Protein AF-A0A1E4DMA4-F1 (afdb_monomer)

Foldseek 3Di:
DVVVVVVCVVVVVVVVVVVVVPPPPDPDPDDDDDDDDDDDDDDDDDDDDDDDDDDDDDDDDDDDDDDDDDPDDDDDPPPPPPPPPPVVVVVLLVVLCVQQPVVNPPSLVSCVVCLVVDDPVNSVVSVVLSVVLVVLLVQLCVQCVVVCVVFVVVDDPPCSPSSLVRCVVCLVPTDPSNNVSRDPPPPSRD

Structure (mmCIF, N/CA/C/O backbone):
data_AF-A0A1E4DMA4-F1
#
_entry.id   AF-A0A1E4DMA4-F1
#
loop_
_atom_site.group_PDB
_atom_site.id
_atom_site.type_symbol
_atom_site.label_atom_id
_atom_site.label_alt_id
_atom_site.label_comp_id
_atom_site.label_asym_id
_atom_site.label_entity_id
_atom_site.label_seq_id
_atom_site.pdbx_PDB_ins_code
_atom_site.Cartn_x
_atom_site.Cartn_y
_atom_site.Cartn_z
_atom_site.occupancy
_atom_site.B_iso_or_equiv
_atom_site.auth_seq_id
_atom_site.auth_comp_id
_atom_site.auth_asym_id
_atom_site.auth_atom_id
_atom_site.pdbx_PDB_model_num
ATOM 1 N N . MET A 1 1 ? -3.097 44.368 -9.752 1.00 70.94 1 MET A N 1
ATOM 2 C CA . MET A 1 1 ? -4.121 44.456 -10.816 1.00 70.94 1 MET A CA 1
ATOM 3 C C . MET A 1 1 ? -4.032 43.276 -11.778 1.00 70.94 1 MET A C 1
ATOM 5 O O . MET A 1 1 ? -4.990 42.528 -11.855 1.00 70.94 1 MET A O 1
ATOM 9 N N . LEU A 1 2 ? -2.896 43.031 -12.446 1.00 76.88 2 LEU A N 1
ATOM 10 C CA . LEU A 1 2 ? -2.781 41.909 -13.396 1.00 76.88 2 LEU A CA 1
ATOM 11 C C . LEU A 1 2 ? -2.930 40.521 -12.737 1.00 76.88 2 LEU A C 1
ATOM 13 O O . LEU A 1 2 ? -3.650 39.671 -13.243 1.00 76.88 2 LEU A O 1
ATOM 17 N N . VAL A 1 3 ? -2.315 40.321 -11.567 1.00 76.56 3 VAL A N 1
ATOM 18 C CA . VAL A 1 3 ? -2.370 39.045 -10.824 1.00 76.56 3 VAL A CA 1
ATOM 19 C C . VAL A 1 3 ? -3.791 38.721 -10.349 1.00 76.56 3 VAL A C 1
ATOM 21 O O . VAL A 1 3 ? -4.238 37.588 -10.471 1.00 76.56 3 VAL A O 1
ATOM 24 N N . THR A 1 4 ? -4.537 39.722 -9.878 1.00 78.62 4 THR A N 1
ATOM 25 C CA . THR A 1 4 ? -5.936 39.553 -9.462 1.00 78.62 4 THR A CA 1
ATOM 26 C C . THR A 1 4 ? -6.858 39.238 -10.639 1.00 78.62 4 THR A C 1
ATOM 28 O O . THR A 1 4 ? -7.736 38.393 -10.505 1.00 78.62 4 THR A O 1
ATOM 31 N N . LEU A 1 5 ? -6.634 39.851 -11.806 1.00 81.31 5 LEU A N 1
ATOM 32 C CA . LEU A 1 5 ? -7.400 39.550 -13.021 1.00 81.31 5 LEU A CA 1
ATOM 33 C C . LEU A 1 5 ? -7.142 38.124 -13.526 1.00 81.31 5 LEU A C 1
ATOM 35 O O . LEU A 1 5 ? -8.089 37.423 -13.876 1.00 81.31 5 LEU A O 1
ATOM 39 N N . LEU A 1 6 ? -5.884 37.674 -13.506 1.00 83.12 6 LEU A N 1
ATOM 40 C CA . LEU A 1 6 ? -5.519 36.304 -13.875 1.00 83.12 6 LEU A CA 1
ATOM 41 C C . LEU A 1 6 ? -6.155 35.281 -12.926 1.00 83.12 6 LEU A C 1
ATOM 43 O O . LEU A 1 6 ? -6.745 34.311 -13.392 1.00 83.12 6 LEU A O 1
ATOM 47 N N . SER A 1 7 ? -6.126 35.531 -11.614 1.00 83.69 7 SER A N 1
ATOM 48 C CA . SER A 1 7 ? -6.787 34.658 -10.638 1.00 83.69 7 SER A CA 1
ATOM 49 C C . SER A 1 7 ? -8.299 34.572 -10.859 1.00 83.69 7 SER A C 1
AT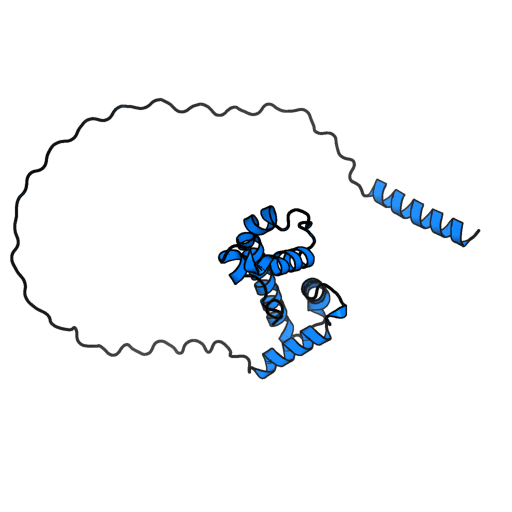OM 51 O O . SER A 1 7 ? -8.850 33.475 -10.823 1.00 83.69 7 SER A O 1
ATOM 53 N N . CYS A 1 8 ? -8.976 35.689 -11.145 1.00 84.44 8 CYS A N 1
ATOM 54 C CA . CYS A 1 8 ? -10.415 35.681 -11.423 1.00 84.44 8 CYS A CA 1
ATOM 55 C C . CYS A 1 8 ? -10.768 34.927 -12.713 1.00 84.44 8 CYS A C 1
ATOM 57 O O . CYS A 1 8 ? -11.762 34.206 -12.738 1.00 84.44 8 CYS A O 1
ATOM 59 N N . LEU A 1 9 ? -9.957 35.056 -13.768 1.00 88.12 9 LEU A N 1
ATOM 60 C CA . LEU A 1 9 ? -10.166 34.342 -15.033 1.00 88.12 9 LEU A CA 1
ATOM 61 C C . LEU A 1 9 ? -9.980 32.831 -14.872 1.00 88.12 9 LEU A C 1
ATOM 63 O O . LEU A 1 9 ? -10.778 32.055 -15.393 1.00 88.12 9 LEU A O 1
ATOM 67 N N . VAL A 1 10 ? -8.963 32.412 -14.116 1.00 89.31 10 VAL A N 1
ATOM 68 C CA . VAL A 1 10 ? -8.705 30.991 -13.852 1.00 89.31 10 VAL A CA 1
ATOM 69 C C . VAL A 1 10 ? -9.797 30.405 -12.959 1.00 89.31 10 VAL A C 1
ATOM 71 O O . VAL A 1 10 ? -10.347 29.357 -13.284 1.00 89.31 10 VAL A O 1
ATOM 74 N N . LEU A 1 11 ? -10.178 31.094 -11.878 1.00 83.75 11 LEU A N 1
ATOM 75 C CA . LEU A 1 11 ? -11.247 30.635 -10.986 1.00 83.75 11 LEU A CA 1
ATOM 76 C C . LEU A 1 11 ? -12.601 30.589 -11.706 1.00 83.75 11 LEU A C 1
ATOM 78 O O . LEU A 1 11 ? -13.297 29.583 -11.620 1.00 83.75 11 LEU A O 1
ATOM 82 N N . GLY A 1 12 ? -12.951 31.627 -12.468 1.00 86.56 12 GLY A N 1
ATOM 83 C CA . GLY A 1 12 ? -14.188 31.664 -13.249 1.00 86.56 12 GLY A CA 1
ATOM 84 C C . GLY A 1 12 ? -14.230 30.602 -14.350 1.00 86.56 12 GLY A C 1
ATOM 85 O O . GLY A 1 12 ? -15.259 29.959 -14.536 1.00 86.56 12 GLY A O 1
ATOM 86 N N . GLY A 1 13 ? -13.108 30.363 -15.034 1.00 88.44 13 GLY A N 1
ATOM 87 C CA . GLY A 1 13 ? -12.995 29.320 -16.054 1.00 88.44 13 GLY A CA 1
ATOM 88 C C . GLY A 1 13 ? -13.134 27.913 -15.476 1.00 88.44 13 GLY A C 1
ATOM 89 O O . GLY A 1 13 ? -13.874 27.099 -16.022 1.00 88.44 13 GLY A O 1
ATOM 90 N N . VAL A 1 14 ? -12.487 27.639 -14.339 1.00 90.31 14 VAL A N 1
ATOM 91 C CA . VAL A 1 14 ? -12.586 26.343 -13.650 1.00 90.31 14 VAL A CA 1
ATOM 92 C C . VAL A 1 14 ? -14.006 26.107 -13.135 1.00 90.31 14 VAL A C 1
ATOM 94 O O . VAL A 1 14 ? -14.561 25.040 -13.375 1.00 90.31 14 VAL A O 1
ATOM 97 N N . TRP A 1 15 ? -14.633 27.096 -12.492 1.00 79.38 15 TRP A N 1
ATOM 98 C CA . TRP A 1 15 ? -16.015 26.974 -12.010 1.00 79.38 15 TRP A CA 1
ATOM 99 C C . TRP A 1 15 ? -17.029 26.855 -13.152 1.00 79.38 15 TRP A C 1
ATOM 101 O O . TRP A 1 15 ? -17.944 26.040 -13.070 1.00 79.38 15 TRP A O 1
ATOM 111 N N . GLY A 1 16 ? -16.844 27.605 -14.240 1.00 84.88 16 GLY A N 1
ATOM 112 C CA . GLY A 1 16 ? -17.667 27.485 -15.442 1.00 84.88 16 GLY A CA 1
ATOM 113 C C . GLY A 1 16 ? -17.555 26.103 -16.083 1.00 84.88 16 GLY A C 1
ATOM 114 O O . GLY A 1 16 ? -18.570 25.513 -16.437 1.00 84.88 16 GLY A O 1
ATOM 115 N N . LEU A 1 17 ? -16.343 25.544 -16.163 1.00 79.88 17 LEU A N 1
ATOM 116 C CA . LEU A 1 17 ? -16.121 24.195 -16.680 1.00 79.88 17 LEU A CA 1
ATOM 117 C C . LEU A 1 17 ? -16.724 23.128 -15.757 1.00 79.88 17 LEU A C 1
ATOM 119 O O . LEU A 1 17 ? -17.324 22.181 -16.246 1.00 79.88 17 LEU A O 1
ATOM 123 N N . VAL A 1 18 ? -16.624 23.291 -14.435 1.00 81.06 18 VAL A N 1
ATOM 124 C CA . VAL A 1 18 ? -17.257 22.387 -13.460 1.00 81.06 18 VAL A CA 1
ATOM 125 C C . VAL A 1 18 ? -18.779 22.402 -13.607 1.00 81.06 18 VAL A C 1
ATOM 127 O O . VAL A 1 18 ? -19.381 21.337 -13.640 1.00 81.06 18 VAL A O 1
ATOM 130 N N . LEU A 1 19 ? -19.403 23.572 -13.770 1.00 76.56 19 LEU A N 1
ATOM 131 C CA . LEU A 1 19 ? -20.848 23.674 -14.007 1.00 76.56 19 LEU A CA 1
ATOM 132 C C . LEU A 1 19 ? -21.273 23.125 -15.378 1.00 76.56 19 LEU A C 1
ATOM 134 O O . LEU A 1 19 ? -22.377 22.608 -15.500 1.00 76.56 19 LEU A O 1
ATOM 138 N N . LEU A 1 20 ? -20.411 23.222 -16.395 1.00 74.75 20 LEU A N 1
ATOM 139 C CA . LEU A 1 20 ? -20.678 22.708 -17.743 1.00 74.75 20 LEU A CA 1
ATOM 140 C C . LEU A 1 20 ? -20.474 21.185 -17.852 1.00 74.75 20 LEU A C 1
ATOM 142 O O . LEU A 1 20 ? -21.140 20.528 -18.646 1.00 74.75 20 LEU A O 1
ATOM 146 N N . VAL A 1 21 ? -19.526 20.635 -17.086 1.00 71.81 21 VAL A N 1
ATOM 147 C CA . VAL A 1 21 ? -19.157 19.207 -17.086 1.00 71.81 21 VAL A CA 1
ATOM 148 C C . VAL A 1 21 ? -19.944 18.417 -16.039 1.00 71.81 21 VAL A C 1
ATOM 150 O O . VAL A 1 21 ? -20.040 17.196 -16.150 1.00 71.81 21 VAL A O 1
ATOM 153 N N . LEU A 1 22 ? -20.544 19.082 -15.045 1.00 61.84 22 LEU A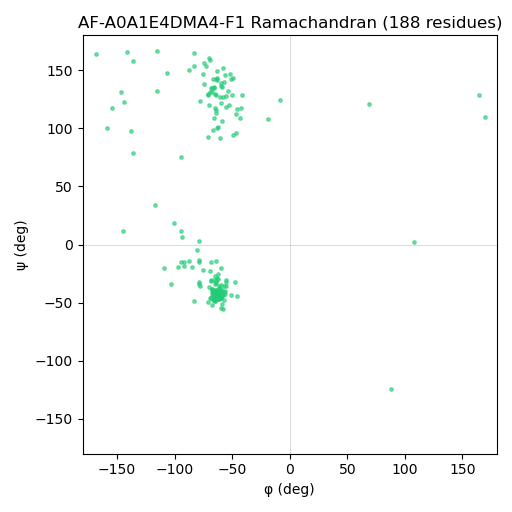 N 1
ATOM 154 C CA . LEU A 1 22 ? -21.538 18.450 -14.188 1.00 61.84 22 LEU A CA 1
ATOM 155 C C . LEU A 1 22 ? -22.755 18.079 -15.049 1.00 61.84 22 LEU A C 1
ATOM 157 O O . LEU A 1 22 ? -23.405 18.970 -15.600 1.00 61.84 22 LEU A O 1
ATOM 161 N N . PRO A 1 23 ? -23.074 16.781 -15.191 1.00 58.75 23 PRO A N 1
ATOM 162 C CA . PRO A 1 23 ? -24.278 16.368 -15.886 1.00 58.75 23 PRO A CA 1
ATOM 163 C C . PRO A 1 23 ? -25.467 16.977 -15.146 1.00 58.75 23 PRO A C 1
ATOM 165 O O . PRO A 1 23 ? -25.627 16.750 -13.945 1.00 58.75 23 PRO A O 1
ATOM 168 N N . GLN A 1 24 ? -26.262 17.780 -15.860 1.00 52.47 24 GLN A N 1
ATOM 169 C CA . GLN A 1 24 ? -27.572 18.229 -15.400 1.00 52.47 24 GLN A CA 1
ATOM 170 C C . GLN A 1 24 ? -28.289 16.998 -14.864 1.00 52.47 24 GLN A C 1
ATOM 172 O O . GLN A 1 24 ? -28.554 16.064 -15.619 1.00 52.47 24 GLN A O 1
ATOM 177 N N . SER A 1 25 ? -28.512 16.964 -13.553 1.00 52.75 25 SER A N 1
ATOM 178 C CA . SER A 1 25 ? -29.283 15.923 -12.897 1.00 52.75 25 SER A CA 1
ATOM 179 C C . SER A 1 25 ? -30.686 15.974 -13.484 1.00 52.75 25 SER A C 1
ATOM 181 O O . SER A 1 25 ? -31.523 16.767 -13.053 1.00 52.75 25 SER A O 1
ATOM 183 N N . GLU A 1 26 ? -30.889 15.186 -14.534 1.00 46.16 26 GLU A N 1
ATOM 184 C CA . GLU A 1 26 ? -32.174 14.936 -15.153 1.00 46.16 26 GLU A CA 1
ATOM 185 C C . GLU A 1 26 ? -33.083 14.433 -14.034 1.00 46.16 26 GLU A C 1
ATOM 187 O O . GLU A 1 26 ? -32.768 13.471 -13.327 1.00 46.16 26 GLU A O 1
ATOM 192 N N . ALA A 1 27 ? -34.143 15.197 -13.781 1.00 52.34 27 ALA A N 1
ATOM 193 C CA . ALA A 1 27 ? -35.135 14.879 -12.775 1.00 52.34 27 ALA A CA 1
ATOM 194 C C . ALA A 1 27 ? -35.628 13.433 -12.976 1.00 52.34 27 ALA A C 1
ATOM 196 O O . ALA A 1 27 ? -35.781 12.999 -14.121 1.00 52.34 27 ALA A O 1
ATOM 197 N N . PRO A 1 28 ? -35.885 12.678 -11.896 1.00 48.72 28 PRO A N 1
ATOM 198 C CA . PRO A 1 28 ? -36.383 11.317 -12.019 1.00 48.72 28 PRO A CA 1
ATOM 199 C C . PRO A 1 28 ? -37.733 11.329 -12.756 1.00 48.72 28 PRO A C 1
ATOM 201 O O . PRO A 1 28 ? -38.635 12.060 -12.336 1.00 48.72 28 PRO A O 1
ATOM 204 N N . PRO A 1 29 ? -37.904 10.548 -13.838 1.00 47.78 29 PRO A N 1
ATOM 205 C CA . PRO A 1 29 ? -39.217 10.355 -14.418 1.00 47.78 29 PRO A CA 1
ATOM 206 C C . PRO A 1 29 ? -40.093 9.563 -13.443 1.00 47.78 29 PRO A C 1
ATOM 208 O O . PRO A 1 29 ? -39.664 8.582 -12.835 1.00 47.78 29 PRO A O 1
ATOM 211 N N . ASP A 1 30 ? -41.310 10.077 -13.309 1.00 51.25 30 ASP A N 1
ATOM 212 C CA . ASP A 1 30 ? -42.542 9.497 -12.785 1.00 51.25 30 ASP A CA 1
ATOM 213 C C . ASP A 1 30 ? -42.497 7.984 -12.494 1.00 51.25 30 ASP A C 1
ATOM 215 O O . ASP A 1 30 ? -42.187 7.150 -13.350 1.00 51.25 30 ASP A O 1
ATOM 219 N N . ALA A 1 31 ? -42.823 7.639 -11.249 1.00 46.97 31 ALA A N 1
ATOM 220 C CA . ALA A 1 31 ? -42.884 6.279 -10.747 1.00 46.97 31 ALA A CA 1
ATOM 221 C C . ALA A 1 31 ? -43.884 5.430 -11.551 1.00 46.97 31 ALA A C 1
ATOM 223 O O . ALA A 1 31 ? -45.096 5.523 -11.365 1.00 46.97 31 ALA A O 1
ATOM 224 N N . LEU A 1 32 ? -43.371 4.534 -12.394 1.00 55.09 32 LEU A N 1
ATOM 225 C CA . LEU A 1 32 ? -44.169 3.436 -12.929 1.00 55.09 32 LEU A CA 1
ATOM 226 C C . LEU A 1 32 ? -44.383 2.368 -11.837 1.00 55.09 32 LEU A C 1
ATOM 228 O O . LEU A 1 32 ? -43.447 2.044 -11.099 1.00 55.09 32 LEU A O 1
ATOM 232 N N . PRO A 1 33 ? -45.599 1.807 -11.707 1.00 50.84 33 PRO A N 1
ATOM 233 C CA . PRO A 1 33 ? -45.937 0.881 -10.635 1.00 50.84 33 PRO A CA 1
ATOM 234 C C . PRO A 1 33 ? -45.210 -0.463 -10.778 1.00 50.84 33 PRO A C 1
ATOM 236 O O . PRO A 1 33 ? -45.220 -1.109 -11.825 1.00 50.84 33 PRO A O 1
ATOM 239 N N . VAL A 1 34 ? -44.606 -0.890 -9.670 1.00 49.47 34 VAL A N 1
ATOM 240 C CA . VAL A 1 34 ? -43.982 -2.202 -9.462 1.00 49.47 34 VAL A CA 1
ATOM 241 C C . VAL A 1 34 ? -45.055 -3.304 -9.524 1.00 49.47 34 VAL A C 1
ATOM 243 O O . VAL A 1 34 ? -46.044 -3.207 -8.792 1.00 49.47 34 VAL A O 1
ATOM 246 N N . PRO A 1 35 ? -44.889 -4.383 -10.316 1.00 52.75 35 PRO A N 1
ATOM 247 C CA . PRO A 1 35 ? -45.738 -5.562 -10.200 1.00 52.75 35 PRO A CA 1
ATOM 248 C C . PRO A 1 35 ? -45.417 -6.297 -8.893 1.00 52.75 35 PRO A C 1
ATOM 250 O O . PRO A 1 35 ? -44.286 -6.722 -8.655 1.00 52.75 35 PRO A O 1
ATOM 253 N N . VAL A 1 36 ? -46.426 -6.424 -8.036 1.00 55.22 36 VAL A N 1
ATOM 254 C CA . VAL A 1 36 ? -46.376 -7.133 -6.752 1.00 55.22 36 VAL A CA 1
ATOM 255 C C . VAL A 1 36 ? -46.154 -8.641 -6.980 1.00 55.22 36 VAL A C 1
ATOM 257 O O . VAL A 1 36 ? -46.831 -9.220 -7.832 1.00 55.22 36 VAL A O 1
ATOM 260 N N . PRO A 1 37 ? -45.264 -9.315 -6.225 1.00 52.69 37 PRO A N 1
ATOM 261 C CA . PRO A 1 37 ? -45.141 -10.770 -6.265 1.00 52.69 37 PRO A CA 1
ATOM 262 C C . PRO A 1 37 ? -46.348 -11.452 -5.600 1.00 52.69 37 PRO A C 1
ATOM 264 O O . PRO A 1 37 ? -46.719 -11.146 -4.467 1.00 52.69 37 PRO A O 1
ATOM 267 N N . THR A 1 38 ? -46.955 -12.400 -6.312 1.00 52.41 38 THR A N 1
ATOM 268 C CA . THR A 1 38 ? -48.037 -13.275 -5.830 1.00 52.41 38 THR A CA 1
ATOM 269 C C . THR A 1 38 ? -47.580 -14.187 -4.675 1.00 52.41 38 THR A C 1
ATOM 271 O O . THR A 1 38 ? -46.460 -14.701 -4.721 1.00 52.41 38 THR A O 1
ATOM 274 N N . PRO A 1 39 ? -48.431 -14.435 -3.659 1.00 61.16 39 PRO A N 1
ATOM 275 C CA . PRO A 1 39 ? -48.103 -15.260 -2.493 1.00 61.16 39 PRO A CA 1
ATOM 276 C C . PRO A 1 39 ? -48.080 -16.776 -2.795 1.00 61.16 39 PRO A C 1
ATOM 278 O O . PRO A 1 39 ? -48.747 -17.227 -3.729 1.00 61.16 39 PRO A O 1
ATOM 281 N N . PRO A 1 40 ? -47.353 -17.581 -1.992 1.00 52.41 40 PRO A N 1
ATOM 282 C CA . PRO A 1 40 ? -47.308 -19.035 -2.131 1.00 52.41 40 PRO A CA 1
ATOM 283 C C . PRO A 1 40 ? -48.588 -19.718 -1.615 1.00 52.41 40 PRO A C 1
ATOM 285 O O . PRO A 1 40 ? -49.209 -19.275 -0.649 1.00 52.41 40 PRO A O 1
ATOM 288 N N . ALA A 1 41 ? -48.960 -20.824 -2.265 1.00 49.97 41 ALA A N 1
ATOM 289 C CA . ALA A 1 41 ? -50.092 -21.678 -1.900 1.00 49.97 41 ALA A CA 1
ATOM 290 C C . ALA A 1 41 ? -49.818 -22.517 -0.625 1.00 49.97 41 ALA A C 1
ATOM 292 O O . ALA A 1 41 ? -48.656 -22.809 -0.330 1.00 49.97 41 ALA A O 1
ATOM 293 N N . PRO A 1 42 ? -50.863 -22.919 0.131 1.00 48.22 42 PRO A N 1
ATOM 294 C CA . PRO A 1 42 ? -50.718 -23.540 1.444 1.00 48.22 42 PRO A CA 1
ATOM 295 C C . PRO A 1 42 ? -50.430 -25.052 1.422 1.00 48.22 42 PRO A C 1
ATOM 297 O O . PRO A 1 42 ? -50.804 -25.795 0.518 1.00 48.22 42 PRO A O 1
ATOM 300 N N . THR A 1 43 ? -49.771 -25.451 2.506 1.00 45.09 43 THR A N 1
ATOM 301 C CA . THR A 1 43 ? -49.238 -26.746 2.947 1.00 45.09 43 THR A CA 1
ATOM 302 C C . THR A 1 43 ? -50.257 -27.896 3.027 1.00 45.09 43 THR A C 1
ATOM 304 O O . THR A 1 43 ? -51.386 -27.699 3.471 1.00 45.09 43 THR A O 1
ATOM 307 N N . ALA A 1 44 ? -49.812 -29.123 2.721 1.00 46.41 44 ALA A N 1
ATOM 308 C CA . ALA A 1 44 ? -50.483 -30.383 3.075 1.00 46.41 44 ALA A CA 1
ATOM 309 C C . ALA A 1 44 ? -49.724 -31.118 4.219 1.00 46.41 44 ALA A C 1
ATOM 311 O O . ALA A 1 44 ? -48.503 -30.979 4.308 1.00 46.41 44 ALA A O 1
ATOM 312 N N . PRO A 1 45 ? -50.421 -31.857 5.110 1.00 58.22 45 PRO A N 1
ATOM 313 C CA . PRO A 1 45 ? -49.915 -32.317 6.417 1.00 58.22 45 PRO A CA 1
ATOM 314 C C . PRO A 1 45 ? -49.069 -33.614 6.386 1.00 58.22 45 PRO A C 1
ATOM 316 O O . PRO A 1 45 ? -49.129 -34.358 5.406 1.00 58.22 45 PRO A O 1
ATOM 319 N N . PRO A 1 46 ? -48.320 -33.927 7.470 1.00 52.12 46 PRO A N 1
ATOM 320 C CA . PRO A 1 46 ? -47.513 -35.142 7.592 1.00 52.12 46 PRO A CA 1
ATOM 321 C C . PRO A 1 46 ? -48.321 -36.332 8.147 1.00 52.12 46 PRO A C 1
ATOM 323 O O . PRO A 1 46 ? -49.234 -36.160 8.953 1.00 52.12 46 PRO A O 1
ATOM 326 N N . LEU A 1 47 ? -47.949 -37.551 7.751 1.00 46.09 47 LEU A N 1
ATOM 327 C CA . LEU A 1 47 ? -48.468 -38.838 8.252 1.00 46.09 47 LEU A CA 1
ATOM 328 C C . LEU A 1 47 ? -47.280 -39.805 8.479 1.00 46.09 47 LEU A C 1
ATOM 330 O O . LEU A 1 47 ? -46.199 -39.555 7.947 1.00 46.09 47 LEU A O 1
ATOM 334 N N . PRO A 1 48 ? -47.414 -40.842 9.328 1.00 52.09 48 PRO A N 1
ATOM 335 C CA . PRO A 1 48 ? -46.636 -40.942 10.552 1.00 52.09 48 PRO A CA 1
ATOM 336 C C . PRO A 1 48 ? -45.668 -42.130 10.591 1.00 52.09 48 PRO A C 1
ATOM 338 O O . PRO A 1 48 ? -45.748 -43.085 9.820 1.00 52.09 48 PRO A O 1
ATOM 341 N N . ASP A 1 49 ? -44.792 -42.027 11.583 1.00 46.78 49 ASP A N 1
ATOM 342 C CA . ASP A 1 49 ? -43.856 -43.008 12.117 1.00 46.78 49 ASP A CA 1
ATOM 343 C C . ASP A 1 49 ? -44.441 -44.430 12.239 1.00 46.78 49 ASP A C 1
ATOM 345 O O . ASP A 1 49 ? -45.498 -44.632 12.848 1.00 46.78 49 ASP A O 1
ATOM 349 N N . ARG A 1 50 ? -43.726 -45.427 11.701 1.00 47.81 50 ARG A N 1
ATOM 350 C CA . ARG A 1 50 ? -43.842 -46.823 12.140 1.00 47.81 50 ARG A CA 1
ATOM 351 C C . ARG A 1 50 ? -42.471 -47.492 12.239 1.00 47.81 50 ARG A C 1
ATOM 353 O O . ARG A 1 50 ? -41.946 -48.008 11.262 1.00 47.81 50 ARG A O 1
ATOM 360 N N . THR A 1 51 ? -41.981 -47.496 13.476 1.00 38.03 51 THR A N 1
ATOM 361 C CA . THR A 1 51 ? -41.606 -48.685 14.269 1.00 38.03 51 THR A CA 1
ATOM 362 C C . THR A 1 51 ? -40.387 -49.508 13.831 1.00 38.03 51 THR A C 1
ATOM 364 O O . THR A 1 51 ? -40.342 -50.126 12.774 1.00 38.03 51 THR A O 1
ATOM 367 N N . MET A 1 52 ? -39.442 -49.581 14.769 1.00 50.00 52 MET A N 1
ATOM 368 C CA . MET A 1 52 ? -38.271 -50.453 14.802 1.00 50.00 52 MET A CA 1
ATOM 369 C C . MET A 1 52 ? -38.631 -51.940 14.892 1.00 50.00 52 MET A C 1
ATOM 371 O O . MET A 1 52 ? -39.487 -52.293 15.700 1.00 50.00 52 MET A O 1
ATOM 375 N N . MET A 1 53 ? -37.873 -52.795 14.196 1.00 41.88 53 MET A N 1
ATOM 376 C CA . MET A 1 53 ? -37.536 -54.149 14.649 1.00 41.88 53 MET A CA 1
ATOM 377 C C . MET A 1 53 ? -36.130 -54.546 14.166 1.00 41.88 53 MET A C 1
ATOM 379 O O . MET A 1 53 ? -35.766 -54.350 13.009 1.00 41.88 53 MET A O 1
ATOM 383 N N . ASP A 1 54 ? -35.378 -55.055 15.134 1.00 43.44 54 ASP A N 1
ATOM 384 C CA . ASP A 1 54 ? -34.042 -55.647 15.136 1.00 43.44 54 ASP A CA 1
ATOM 385 C C . ASP A 1 54 ? -33.966 -56.933 14.291 1.00 43.44 54 ASP A C 1
ATOM 387 O O . ASP A 1 54 ? -34.910 -57.720 14.327 1.00 43.44 54 ASP A O 1
ATOM 391 N N . ASP A 1 55 ? -32.849 -57.176 13.596 1.00 35.62 55 ASP A N 1
ATOM 392 C CA . ASP A 1 55 ? -32.285 -58.532 13.552 1.00 35.62 55 ASP A CA 1
ATOM 393 C C . ASP A 1 55 ? -30.775 -58.504 13.278 1.00 35.62 55 ASP A C 1
ATOM 395 O O . ASP A 1 55 ? -30.269 -58.033 12.254 1.00 35.62 55 ASP A O 1
ATOM 399 N N . SER A 1 56 ? -30.063 -59.007 14.275 1.00 46.50 56 SER A N 1
ATOM 400 C CA . SER A 1 56 ? -28.637 -59.277 14.300 1.00 46.50 56 SER A CA 1
ATOM 401 C C . SER A 1 56 ? -28.204 -60.274 13.226 1.00 46.50 56 SER A C 1
ATOM 403 O O . SER A 1 56 ? -28.740 -61.371 13.143 1.00 46.50 56 SER A O 1
ATOM 405 N N . SER A 1 57 ? -27.095 -59.991 12.536 1.00 40.50 57 SER A N 1
ATOM 406 C CA . SER A 1 57 ? -26.166 -61.041 12.091 1.00 40.50 57 SER A CA 1
ATOM 407 C C . SER A 1 57 ? -24.775 -60.475 11.798 1.00 40.50 57 SER A C 1
ATOM 409 O O . SER A 1 57 ? -24.499 -59.921 10.738 1.00 40.50 57 SER A O 1
ATOM 411 N N . ARG A 1 58 ? -23.867 -60.659 12.762 1.00 49.38 58 ARG A N 1
ATOM 412 C CA . ARG A 1 58 ? -22.414 -60.729 12.545 1.00 49.38 58 ARG A CA 1
ATOM 413 C C . ARG A 1 58 ? -21.996 -62.148 12.931 1.00 49.38 58 ARG A C 1
ATOM 415 O O . ARG A 1 58 ? -22.432 -62.625 13.977 1.00 49.38 58 ARG A O 1
ATOM 422 N N . PRO A 1 59 ? -21.203 -62.839 12.106 1.00 44.91 59 PRO A N 1
ATOM 423 C CA . PRO A 1 59 ? -19.758 -62.936 12.355 1.00 44.91 59 PRO A CA 1
ATOM 424 C C . PRO A 1 59 ? -18.978 -62.864 11.020 1.00 44.91 59 PRO A C 1
ATOM 426 O O . PRO A 1 59 ? -19.558 -62.971 9.954 1.00 44.91 59 PRO A O 1
ATOM 429 N N . GLY A 1 60 ? -17.672 -62.654 10.924 1.00 36.25 60 GLY A N 1
ATOM 430 C CA . GLY A 1 60 ? -16.589 -62.636 11.885 1.00 36.25 60 GLY A CA 1
ATOM 431 C C . GLY A 1 60 ? -15.339 -62.052 11.208 1.00 36.25 60 GLY A C 1
ATOM 432 O O . GLY A 1 60 ? -15.262 -61.896 9.992 1.00 36.25 60 GLY A O 1
ATOM 433 N N . ILE A 1 61 ? -14.388 -61.671 12.048 1.00 46.25 61 ILE A N 1
ATOM 434 C CA . ILE A 1 61 ? -13.058 -61.152 11.726 1.00 46.25 61 ILE A CA 1
ATOM 435 C C . ILE A 1 61 ? -12.226 -62.255 11.051 1.00 46.25 61 ILE A C 1
ATOM 437 O O . ILE A 1 61 ? -12.180 -63.352 11.597 1.00 46.25 61 ILE A O 1
ATOM 441 N N . ALA A 1 62 ? -11.524 -61.948 9.953 1.00 38.81 62 ALA A N 1
ATOM 442 C CA . ALA A 1 62 ? -10.129 -62.352 9.689 1.00 38.81 62 ALA A CA 1
ATOM 443 C C . ALA A 1 62 ? -9.748 -62.040 8.230 1.00 38.81 62 ALA A C 1
ATOM 445 O O . ALA A 1 62 ? -10.191 -62.710 7.307 1.00 38.81 62 ALA A O 1
ATOM 446 N N . ASN A 1 63 ? -8.880 -61.061 7.991 1.00 42.31 63 ASN A N 1
ATOM 447 C CA . ASN A 1 63 ? -7.434 -61.293 7.957 1.00 42.31 63 ASN A CA 1
ATOM 448 C C . ASN A 1 63 ? -6.750 -60.090 7.288 1.00 42.31 63 ASN A C 1
ATOM 450 O O . ASN A 1 63 ? -7.135 -59.660 6.202 1.00 42.31 63 ASN A O 1
ATOM 454 N N . LEU A 1 64 ? -5.738 -59.543 7.956 1.00 50.47 64 LEU A N 1
ATOM 455 C CA . LEU A 1 64 ? -4.846 -58.552 7.376 1.00 50.47 64 LEU A CA 1
ATOM 456 C C . LEU A 1 64 ? -3.993 -59.226 6.300 1.00 50.47 64 LEU A C 1
ATOM 458 O O . LEU A 1 64 ? -3.364 -60.245 6.571 1.00 50.47 64 LEU A O 1
ATOM 462 N N . GLN A 1 65 ? -3.860 -58.589 5.138 1.00 44.28 65 GLN A N 1
ATOM 463 C CA . GLN A 1 65 ? -2.630 -58.696 4.362 1.00 44.28 65 GLN A CA 1
ATOM 464 C C . GLN A 1 65 ? -2.333 -57.350 3.681 1.00 44.28 65 GLN A C 1
ATOM 466 O O . GLN A 1 65 ? -3.189 -56.841 2.954 1.00 44.28 65 GLN A O 1
ATOM 471 N N . PRO A 1 66 ? -1.160 -56.737 3.923 1.00 45.38 66 PRO A N 1
ATOM 472 C CA . PRO A 1 66 ? -0.751 -55.516 3.240 1.00 45.38 66 PRO A CA 1
ATOM 473 C C . PRO A 1 66 ? -0.585 -55.777 1.742 1.00 45.38 66 PRO A C 1
ATOM 475 O O . PRO A 1 66 ? 0.110 -56.712 1.340 1.00 45.38 66 PRO A O 1
ATOM 478 N N . ALA A 1 67 ? -1.218 -54.945 0.918 1.00 42.94 67 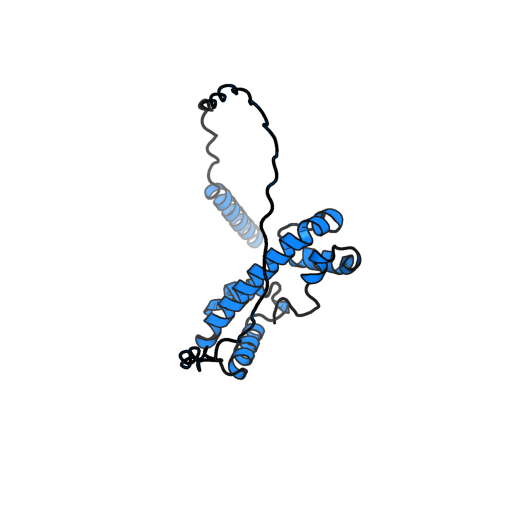ALA A N 1
ATOM 479 C CA . ALA A 1 67 ? -1.005 -54.953 -0.521 1.00 42.94 67 ALA A CA 1
ATOM 480 C C . ALA A 1 67 ? 0.481 -54.670 -0.835 1.00 42.94 67 ALA A C 1
ATOM 482 O O . ALA A 1 67 ? 1.085 -53.804 -0.192 1.00 42.94 67 ALA A O 1
ATOM 483 N N . PRO A 1 68 ? 1.086 -55.379 -1.804 1.00 44.41 68 PRO A N 1
ATOM 484 C CA . PRO A 1 68 ? 2.471 -55.159 -2.178 1.00 44.41 68 PRO A CA 1
ATOM 485 C C . PRO A 1 68 ? 2.609 -53.787 -2.838 1.00 44.41 68 PRO A C 1
ATOM 487 O O . PRO A 1 68 ? 1.848 -53.416 -3.732 1.00 44.41 68 PRO A O 1
ATOM 490 N N . VAL A 1 69 ? 3.599 -53.033 -2.368 1.00 50.19 69 VAL A N 1
ATOM 491 C CA . VAL A 1 69 ? 3.994 -51.732 -2.900 1.00 50.19 69 VAL A CA 1
ATOM 492 C C . VAL A 1 69 ? 4.476 -51.931 -4.336 1.00 50.19 69 VAL A C 1
ATOM 494 O O . VAL A 1 69 ? 5.596 -52.380 -4.571 1.00 50.19 69 VAL A O 1
ATOM 497 N N . ALA A 1 70 ? 3.621 -51.623 -5.308 1.00 48.94 70 ALA A N 1
ATOM 498 C CA . ALA A 1 70 ? 4.056 -51.448 -6.683 1.00 48.94 70 ALA A CA 1
ATOM 499 C C . ALA A 1 70 ? 4.854 -50.132 -6.771 1.00 48.94 70 ALA A C 1
ATOM 501 O O . ALA A 1 70 ? 4.358 -49.101 -6.302 1.00 48.94 70 ALA A O 1
ATOM 502 N N . PRO A 1 71 ? 6.070 -50.121 -7.346 1.00 47.06 71 PRO A N 1
ATOM 503 C CA . PRO A 1 71 ? 6.774 -48.875 -7.611 1.00 47.06 71 PRO A CA 1
ATOM 504 C C . PRO A 1 71 ? 5.970 -48.062 -8.632 1.00 47.06 71 PRO A C 1
ATOM 506 O O . PRO A 1 71 ? 5.798 -48.465 -9.781 1.00 47.06 71 PRO A O 1
ATOM 509 N N . GLN A 1 72 ? 5.439 -46.927 -8.177 1.00 47.50 72 GLN A N 1
ATOM 510 C CA . GLN A 1 72 ? 4.787 -45.931 -9.022 1.00 47.50 72 GLN A CA 1
ATOM 511 C C . GLN A 1 72 ? 5.787 -45.460 -10.094 1.00 47.50 72 GLN A C 1
ATOM 513 O O . GLN A 1 72 ? 6.895 -45.043 -9.737 1.00 47.50 72 GLN A O 1
ATOM 518 N N . PRO A 1 73 ? 5.428 -45.509 -11.389 1.00 45.94 73 PRO A N 1
ATOM 519 C CA . PRO A 1 73 ? 6.187 -44.853 -12.442 1.00 45.94 73 PRO A CA 1
ATOM 520 C C . PRO A 1 73 ? 6.319 -43.375 -12.097 1.00 45.94 73 PRO A C 1
ATOM 522 O O . PRO A 1 73 ? 5.329 -42.716 -11.776 1.00 45.94 73 PRO A O 1
ATOM 525 N N . SER A 1 74 ? 7.553 -42.883 -12.121 1.00 46.19 74 SER A N 1
ATOM 526 C CA . SER A 1 74 ? 7.908 -41.497 -11.860 1.00 46.19 74 SER A CA 1
ATOM 527 C C . SER A 1 74 ? 6.920 -40.548 -12.534 1.00 46.19 74 SER A C 1
ATOM 529 O O . SER A 1 74 ? 6.799 -40.525 -13.759 1.00 46.19 74 SER A O 1
ATOM 531 N N . ALA A 1 75 ? 6.216 -39.767 -11.712 1.00 45.25 75 ALA A N 1
ATOM 532 C CA . ALA A 1 75 ? 5.496 -38.597 -12.180 1.00 45.25 75 ALA A CA 1
ATOM 533 C C . ALA A 1 75 ? 6.448 -37.757 -13.057 1.00 45.25 75 ALA A C 1
ATOM 535 O O . ALA A 1 75 ? 7.647 -37.697 -12.754 1.00 45.25 75 ALA A O 1
ATOM 536 N N . PRO A 1 76 ? 5.954 -37.134 -14.143 1.00 49.75 76 PRO A N 1
ATOM 537 C CA . PRO A 1 76 ? 6.776 -36.250 -14.962 1.00 49.75 76 PRO A CA 1
ATOM 538 C C . PRO A 1 76 ? 7.453 -35.211 -14.060 1.00 49.75 76 PRO A C 1
ATOM 540 O O . PRO A 1 76 ? 6.856 -34.829 -13.045 1.00 49.75 76 PRO A O 1
ATOM 543 N N . PRO A 1 77 ? 8.681 -34.761 -14.388 1.00 46.75 77 PRO A N 1
ATOM 544 C CA . PRO A 1 77 ? 9.351 -33.749 -13.594 1.00 46.75 77 PRO A CA 1
ATOM 545 C C . PRO A 1 77 ? 8.382 -32.584 -13.473 1.00 46.75 77 PRO A C 1
ATOM 547 O O . PRO A 1 77 ? 7.912 -32.060 -14.485 1.00 46.75 77 PRO A O 1
ATOM 550 N N . VAL A 1 78 ? 8.025 -32.267 -12.226 1.00 49.12 78 VAL A N 1
ATOM 551 C CA . VAL A 1 78 ? 7.289 -31.062 -11.862 1.00 49.12 78 VAL A CA 1
ATOM 552 C C . VAL A 1 78 ? 7.936 -29.963 -12.674 1.00 49.12 78 VAL A C 1
ATOM 554 O O . VAL A 1 78 ? 9.118 -29.690 -12.457 1.00 49.12 78 VAL A O 1
ATOM 557 N N . ALA A 1 79 ? 7.208 -29.466 -13.681 1.00 45.19 79 ALA A N 1
ATOM 558 C CA . ALA A 1 79 ? 7.705 -28.461 -14.599 1.00 45.19 79 ALA A CA 1
ATOM 559 C C . ALA A 1 79 ? 8.384 -27.419 -13.734 1.00 45.19 79 ALA A C 1
ATOM 561 O O . ALA A 1 79 ? 7.746 -26.879 -12.828 1.00 45.19 79 ALA A O 1
ATOM 562 N N . GLU A 1 80 ? 9.691 -27.298 -13.943 1.00 44.50 80 GLU A N 1
ATOM 563 C CA . GLU A 1 80 ? 10.607 -26.469 -13.194 1.00 44.50 80 GLU A CA 1
ATOM 564 C C . GLU A 1 80 ? 9.972 -25.089 -13.120 1.00 44.50 80 GLU A C 1
ATOM 566 O O . GLU A 1 80 ? 10.016 -24.316 -14.076 1.00 44.50 80 GLU A O 1
ATOM 571 N N . ALA A 1 81 ? 9.240 -24.846 -12.029 1.00 48.00 81 ALA A N 1
ATOM 572 C CA . ALA A 1 81 ? 8.578 -23.588 -11.779 1.00 48.00 81 ALA A CA 1
ATOM 573 C C . ALA A 1 81 ? 9.739 -22.628 -11.695 1.00 48.00 81 ALA A C 1
ATOM 575 O O . ALA A 1 81 ? 10.483 -22.695 -10.718 1.00 48.00 81 ALA A O 1
ATOM 576 N N . ALA A 1 82 ? 9.955 -21.897 -12.791 1.00 53.00 82 ALA A N 1
ATOM 577 C CA . ALA A 1 82 ? 11.154 -21.143 -13.077 1.00 53.00 82 ALA A CA 1
ATOM 578 C C . ALA A 1 82 ? 11.528 -20.361 -11.827 1.00 53.00 82 ALA A C 1
ATOM 580 O O . ALA A 1 82 ? 10.962 -19.303 -11.545 1.00 53.00 82 ALA A O 1
ATOM 581 N N . ARG A 1 83 ? 12.434 -20.935 -11.028 1.00 58.38 83 ARG A N 1
ATOM 582 C CA . ARG A 1 83 ? 12.957 -20.288 -9.842 1.00 58.38 83 ARG A CA 1
ATOM 583 C C . ARG A 1 83 ? 13.824 -19.205 -10.420 1.00 58.38 83 ARG A C 1
ATOM 585 O O . ARG A 1 83 ? 14.968 -19.442 -10.803 1.00 58.38 83 ARG A O 1
ATOM 592 N N . MET A 1 84 ? 13.223 -18.035 -10.587 1.00 58.09 84 MET A N 1
ATOM 593 C CA . MET A 1 84 ? 13.971 -16.846 -10.905 1.00 58.09 84 MET A CA 1
ATOM 594 C C . MET A 1 84 ? 15.098 -16.794 -9.866 1.00 58.09 84 MET A C 1
ATOM 596 O O . MET A 1 84 ? 14.825 -16.996 -8.679 1.00 58.09 84 MET A O 1
ATOM 600 N N . PRO A 1 85 ? 16.367 -16.641 -10.278 1.00 73.88 85 PRO A N 1
ATOM 601 C CA . PRO A 1 85 ? 17.461 -16.599 -9.331 1.00 73.88 85 PRO A CA 1
ATOM 602 C C . PRO A 1 85 ? 17.127 -15.520 -8.307 1.00 73.88 85 PRO A C 1
ATOM 604 O O . PRO A 1 85 ? 16.724 -14.426 -8.695 1.00 73.88 85 PRO A O 1
ATOM 607 N N . ILE A 1 86 ? 17.273 -15.837 -7.019 1.00 72.00 86 ILE A N 1
ATOM 608 C CA . ILE A 1 86 ? 16.933 -14.957 -5.886 1.00 72.00 86 ILE A CA 1
ATOM 609 C C . ILE A 1 86 ? 17.499 -13.538 -6.095 1.00 72.00 86 ILE A C 1
ATOM 611 O O . ILE A 1 86 ? 16.856 -12.550 -5.759 1.00 72.00 86 ILE A O 1
ATOM 615 N N . GLY A 1 87 ? 18.650 -13.414 -6.767 1.00 80.38 87 GLY A N 1
ATOM 616 C CA . GLY A 1 87 ? 19.241 -12.122 -7.129 1.00 80.38 87 GLY A CA 1
ATOM 617 C C . GLY A 1 87 ? 18.407 -11.243 -8.075 1.00 80.38 87 GLY A C 1
ATOM 618 O O . GLY A 1 87 ? 18.559 -10.025 -8.051 1.00 80.38 87 GLY A O 1
ATOM 619 N N . ARG A 1 88 ? 17.514 -11.803 -8.902 1.00 85.75 88 ARG A N 1
ATOM 620 C CA . ARG A 1 88 ? 16.596 -11.009 -9.736 1.00 85.75 88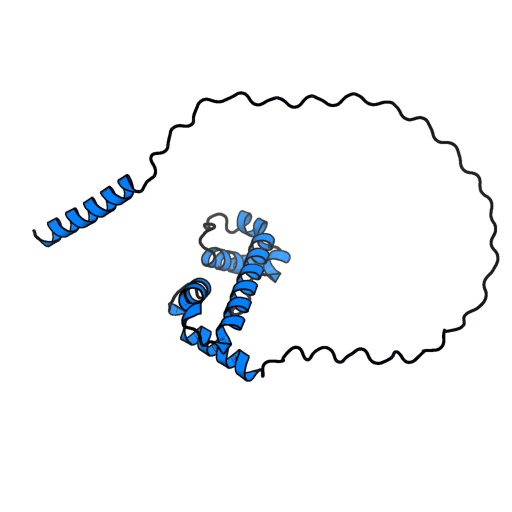 ARG A CA 1
ATOM 621 C C . ARG A 1 88 ? 15.423 -10.467 -8.931 1.00 85.75 88 ARG A C 1
ATOM 623 O O . ARG A 1 88 ? 15.035 -9.342 -9.215 1.00 85.75 88 ARG A O 1
ATOM 630 N N . GLU A 1 89 ? 14.909 -11.219 -7.957 1.00 87.44 89 GLU A N 1
ATOM 631 C CA . GLU A 1 89 ? 13.839 -10.732 -7.077 1.00 87.44 89 GLU A CA 1
ATOM 632 C C . GLU A 1 89 ? 14.318 -9.483 -6.330 1.00 87.44 89 GLU A C 1
ATOM 634 O O . GLU A 1 89 ? 13.771 -8.399 -6.508 1.00 87.44 89 GLU A O 1
ATOM 639 N N . VAL A 1 90 ? 15.460 -9.612 -5.646 1.00 90.88 90 VAL A N 1
ATOM 640 C CA . VAL A 1 90 ? 16.102 -8.519 -4.902 1.00 90.88 90 VAL A CA 1
ATOM 641 C C . VAL A 1 90 ? 16.405 -7.319 -5.803 1.00 90.88 90 VAL A C 1
ATOM 643 O O . VAL A 1 90 ? 16.184 -6.177 -5.415 1.00 90.88 90 VAL A O 1
ATOM 646 N N . LYS A 1 91 ? 16.883 -7.547 -7.034 1.00 92.31 91 LYS A N 1
ATOM 647 C CA . LYS A 1 91 ? 17.127 -6.451 -7.983 1.00 92.31 91 LYS A CA 1
ATOM 648 C C . LYS A 1 91 ? 15.839 -5.715 -8.349 1.00 92.31 91 LYS A C 1
ATOM 650 O O . LYS A 1 91 ? 15.858 -4.495 -8.465 1.00 92.31 91 LYS A O 1
ATOM 655 N N . CYS A 1 92 ? 14.755 -6.451 -8.572 1.00 93.56 92 CYS A N 1
ATOM 656 C CA . CYS A 1 92 ? 13.473 -5.840 -8.874 1.00 93.56 92 CYS A CA 1
ATOM 657 C C . CYS A 1 92 ? 12.951 -5.048 -7.677 1.00 93.56 92 CYS A C 1
ATOM 659 O O . CYS A 1 92 ? 12.483 -3.939 -7.891 1.00 93.56 92 CYS A O 1
ATOM 661 N N . ASP A 1 93 ? 13.109 -5.543 -6.451 1.00 91.31 93 ASP A N 1
ATOM 662 C CA . ASP A 1 93 ? 12.714 -4.828 -5.232 1.00 91.31 93 ASP A CA 1
ATOM 663 C C . ASP A 1 93 ? 13.452 -3.503 -5.056 1.00 91.31 93 ASP A C 1
ATOM 665 O O . ASP A 1 93 ? 12.813 -2.468 -4.883 1.00 91.31 93 ASP A O 1
ATOM 669 N N . LEU A 1 94 ? 14.773 -3.503 -5.247 1.00 92.50 94 LEU A N 1
ATOM 670 C CA . LEU A 1 94 ? 15.571 -2.274 -5.244 1.00 92.50 94 LEU A CA 1
ATOM 671 C C . LEU A 1 94 ? 15.117 -1.284 -6.325 1.00 92.50 94 LEU A C 1
ATOM 673 O O . LEU A 1 94 ? 15.161 -0.073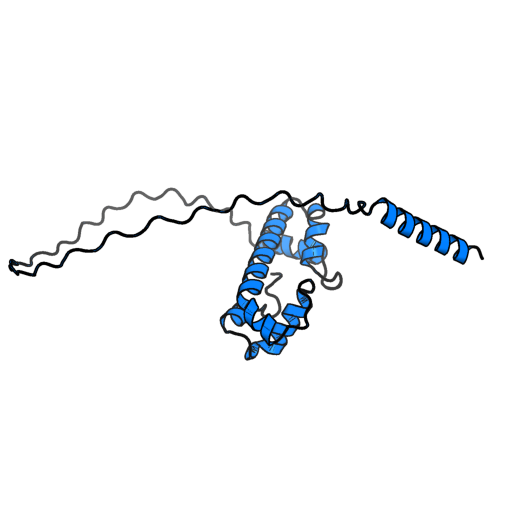 -6.122 1.00 92.50 94 LEU A O 1
ATOM 677 N N . GLU A 1 95 ? 14.671 -1.784 -7.478 1.00 93.81 95 GLU A N 1
ATOM 678 C CA . GLU A 1 95 ? 14.105 -0.942 -8.528 1.00 93.81 95 GLU A CA 1
ATOM 679 C C . GLU A 1 95 ? 12.735 -0.368 -8.121 1.00 93.81 95 GLU A C 1
ATOM 681 O O . GLU A 1 95 ? 12.455 0.790 -8.424 1.00 93.81 95 GLU A O 1
ATOM 686 N N . MET A 1 96 ? 11.895 -1.129 -7.402 1.00 92.75 96 MET A N 1
ATOM 687 C CA . MET A 1 96 ? 10.640 -0.614 -6.828 1.00 92.75 96 MET A CA 1
ATOM 688 C C . MET A 1 96 ? 10.920 0.516 -5.834 1.00 92.75 96 MET A C 1
ATOM 690 O O . MET A 1 96 ? 10.251 1.548 -5.876 1.00 92.75 96 MET A O 1
ATOM 694 N N . ASP A 1 97 ? 11.901 0.311 -4.953 1.00 91.50 97 ASP A N 1
ATOM 695 C CA . ASP A 1 97 ? 12.291 1.261 -3.906 1.00 91.50 97 ASP A CA 1
ATOM 696 C C . ASP A 1 97 ? 12.865 2.543 -4.504 1.00 91.50 97 ASP A C 1
ATOM 698 O O . ASP A 1 97 ? 12.463 3.641 -4.129 1.00 91.50 97 ASP A O 1
ATOM 702 N N . ALA A 1 98 ? 13.742 2.416 -5.502 1.00 92.81 98 ALA A N 1
ATOM 703 C CA . ALA A 1 98 ? 14.300 3.563 -6.210 1.00 92.81 98 ALA A CA 1
ATOM 704 C C . ALA A 1 98 ? 13.231 4.358 -6.980 1.00 92.81 98 ALA A C 1
ATOM 706 O O . ALA A 1 98 ? 13.354 5.571 -7.148 1.00 92.81 98 ALA A O 1
ATOM 707 N N . LEU A 1 99 ? 12.184 3.686 -7.466 1.00 92.62 99 LEU A N 1
ATOM 708 C CA . LEU A 1 99 ? 11.107 4.318 -8.224 1.00 92.62 99 LEU A CA 1
ATOM 709 C C . LEU A 1 99 ? 10.095 5.049 -7.328 1.00 92.62 99 LEU A C 1
ATOM 711 O O . LEU A 1 99 ? 9.523 6.068 -7.740 1.00 92.62 99 LEU A O 1
ATOM 715 N N . CYS A 1 100 ? 9.866 4.503 -6.133 1.00 92.75 100 CYS A N 1
ATOM 716 C CA . CYS A 1 100 ? 8.884 4.955 -5.156 1.00 92.75 100 CYS A CA 1
ATOM 717 C C . CYS A 1 100 ? 9.492 4.955 -3.747 1.00 92.75 100 CYS A C 1
ATOM 719 O O . CYS A 1 100 ? 9.225 4.027 -2.973 1.00 92.75 100 CYS A O 1
ATOM 721 N N . PRO A 1 101 ? 10.291 5.986 -3.425 1.00 87.94 101 PRO A N 1
ATOM 722 C CA . PRO A 1 101 ? 10.880 6.139 -2.105 1.00 87.94 101 PRO A CA 1
ATOM 723 C C . PRO A 1 101 ? 9.804 6.506 -1.068 1.00 87.94 101 PRO A C 1
ATOM 725 O O . PRO A 1 101 ? 8.706 6.951 -1.420 1.00 87.94 101 PRO A O 1
ATOM 728 N N . GLU A 1 102 ? 10.099 6.297 0.215 1.00 78.19 102 GLU A N 1
ATOM 729 C CA . GLU A 1 102 ? 9.117 6.413 1.306 1.00 78.19 102 GLU A CA 1
ATOM 730 C C . GLU A 1 102 ? 8.549 7.836 1.457 1.00 78.19 102 GLU A C 1
ATOM 732 O O . GLU A 1 102 ? 7.389 8.005 1.833 1.00 78.19 102 GLU A O 1
ATOM 737 N N . GLU A 1 103 ? 9.309 8.871 1.090 1.00 81.62 103 GLU A N 1
ATOM 738 C CA . GLU A 1 103 ? 8.838 10.262 1.117 1.00 81.62 103 GLU A CA 1
ATOM 739 C C . GLU A 1 103 ? 7.749 10.602 0.079 1.00 81.62 103 GLU A C 1
ATOM 741 O O . GLU A 1 103 ? 7.075 11.623 0.226 1.00 81.62 103 GLU A O 1
ATOM 746 N N . GLU A 1 104 ? 7.520 9.769 -0.948 1.00 77.50 104 GLU A N 1
ATOM 747 C CA . GLU A 1 104 ? 6.493 10.024 -1.981 1.00 77.50 104 GLU A CA 1
ATOM 748 C C . GLU A 1 104 ? 5.058 9.680 -1.499 1.00 77.50 104 GLU A C 1
ATOM 750 O O . GLU A 1 104 ? 4.082 9.820 -2.246 1.00 77.50 104 GLU A O 1
ATOM 755 N N . GLY A 1 105 ? 4.907 9.271 -0.232 1.00 81.19 105 GLY A N 1
ATOM 756 C CA . GLY A 1 105 ? 3.625 8.994 0.416 1.00 81.19 105 GLY A CA 1
ATOM 757 C C . GLY A 1 105 ? 3.163 7.553 0.200 1.00 81.19 105 GLY A C 1
ATOM 758 O O . GLY A 1 105 ? 3.871 6.607 0.533 1.00 81.19 105 GLY A O 1
ATOM 759 N N . ASP A 1 106 ? 1.954 7.357 -0.339 1.00 85.38 106 ASP A N 1
ATOM 760 C CA . ASP A 1 106 ? 1.414 6.011 -0.575 1.00 85.38 106 ASP A CA 1
ATOM 761 C C . ASP A 1 106 ? 2.228 5.273 -1.658 1.00 85.38 106 ASP A C 1
ATOM 763 O O . ASP A 1 106 ? 2.006 5.439 -2.867 1.00 85.38 106 ASP A O 1
ATOM 767 N N . ARG A 1 107 ? 3.156 4.413 -1.210 1.00 86.81 107 ARG A N 1
ATOM 768 C CA . ARG A 1 107 ? 4.029 3.597 -2.069 1.00 86.81 107 ARG A CA 1
ATOM 769 C C . ARG A 1 107 ? 3.232 2.735 -3.046 1.00 86.81 107 ARG A C 1
ATOM 771 O O . ARG A 1 107 ? 3.644 2.591 -4.196 1.00 86.81 107 ARG A O 1
ATOM 778 N N . ARG A 1 108 ? 2.061 2.211 -2.661 1.00 87.44 108 ARG A N 1
ATOM 779 C CA . ARG A 1 108 ? 1.213 1.423 -3.572 1.00 87.44 108 ARG A CA 1
ATOM 780 C C . ARG A 1 108 ? 0.699 2.295 -4.710 1.00 87.44 108 ARG A C 1
ATOM 782 O O . ARG A 1 108 ? 0.786 1.894 -5.871 1.00 87.44 108 ARG A O 1
ATOM 789 N N . ALA A 1 109 ? 0.160 3.468 -4.391 1.00 89.69 109 ALA A N 1
ATOM 790 C CA . ALA A 1 109 ? -0.337 4.394 -5.403 1.00 89.69 109 ALA A CA 1
ATOM 791 C C . ALA A 1 109 ? 0.798 4.889 -6.315 1.00 89.69 109 ALA A C 1
ATOM 793 O O . ALA A 1 109 ? 0.612 4.983 -7.530 1.00 89.69 109 ALA A O 1
ATOM 794 N N . CYS A 1 110 ? 1.984 5.149 -5.755 1.00 92.50 110 CYS A N 1
ATOM 795 C CA . CYS A 1 110 ? 3.178 5.476 -6.530 1.00 92.50 110 CYS A CA 1
ATOM 796 C C . CYS A 1 110 ? 3.529 4.363 -7.526 1.00 92.50 110 CYS A C 1
ATOM 798 O O . CYS A 1 110 ? 3.571 4.606 -8.735 1.00 92.50 110 CYS A O 1
ATOM 800 N N . LEU A 1 111 ? 3.695 3.129 -7.042 1.00 92.56 111 LEU A N 1
ATOM 801 C CA . LEU A 1 111 ? 4.093 1.991 -7.868 1.00 92.56 111 LEU A CA 1
ATOM 802 C C . LEU A 1 111 ? 3.066 1.696 -8.966 1.00 92.56 111 LEU A C 1
ATOM 804 O O . LEU A 1 111 ? 3.440 1.366 -10.089 1.00 92.56 111 LEU A O 1
ATOM 808 N N . GLN A 1 112 ? 1.774 1.882 -8.687 1.00 92.44 112 GLN A N 1
ATOM 809 C CA . GLN A 1 112 ? 0.718 1.759 -9.693 1.00 92.44 112 GLN A CA 1
ATOM 810 C C . GLN A 1 112 ? 0.872 2.775 -10.829 1.00 92.44 112 GLN A C 1
ATOM 812 O O . GLN A 1 112 ? 0.800 2.398 -11.998 1.00 92.44 112 GLN A O 1
ATOM 817 N N . ARG A 1 113 ? 1.117 4.052 -10.507 1.00 93.50 113 ARG A N 1
ATOM 818 C CA . ARG A 1 113 ? 1.314 5.106 -11.519 1.00 93.50 113 ARG A CA 1
ATOM 819 C C . ARG A 1 113 ? 2.605 4.904 -12.306 1.00 93.50 113 ARG A C 1
ATOM 821 O O . ARG A 1 113 ? 2.642 5.151 -13.509 1.00 93.50 113 ARG A O 1
ATOM 828 N N . LYS A 1 114 ? 3.666 4.457 -11.633 1.00 93.94 114 LYS A N 1
ATOM 829 C CA . LYS A 1 114 ? 4.996 4.299 -12.225 1.00 93.94 114 LYS A CA 1
ATOM 830 C C . LYS A 1 114 ? 5.268 2.895 -12.769 1.00 93.94 114 LYS A C 1
ATOM 832 O O . LYS A 1 114 ? 6.356 2.650 -13.272 1.00 93.94 114 LYS A O 1
ATOM 837 N N . ALA A 1 115 ? 4.283 1.997 -12.795 1.00 92.88 115 ALA A N 1
ATOM 838 C CA . ALA A 1 115 ? 4.468 0.613 -13.237 1.00 92.88 115 ALA A CA 1
ATOM 839 C C . ALA A 1 115 ? 5.063 0.472 -14.652 1.00 92.88 115 ALA A C 1
ATOM 841 O O . ALA A 1 115 ? 5.788 -0.481 -14.931 1.00 92.88 115 ALA A O 1
ATOM 842 N N . ALA A 1 116 ? 4.791 1.424 -15.550 1.00 92.62 116 ALA A N 1
ATOM 843 C CA . ALA A 1 116 ? 5.377 1.447 -16.890 1.00 92.62 116 ALA A CA 1
ATOM 844 C C . ALA A 1 116 ? 6.852 1.897 -16.914 1.00 92.62 116 ALA A C 1
ATOM 846 O O . ALA A 1 116 ? 7.565 1.566 -17.857 1.00 92.62 116 ALA A O 1
ATOM 847 N N . GLN A 1 117 ? 7.326 2.619 -15.898 1.00 93.50 117 GLN A N 1
ATOM 848 C CA . GLN A 1 117 ? 8.712 3.099 -15.796 1.00 93.50 117 GLN A CA 1
ATOM 849 C C . GLN A 1 117 ? 9.677 2.003 -15.329 1.00 93.50 117 GLN A C 1
ATOM 851 O O . GLN A 1 117 ? 10.880 2.121 -15.524 1.00 93.50 117 GLN A O 1
ATOM 856 N N . MET A 1 118 ? 9.141 0.909 -14.789 1.00 92.38 118 MET A N 1
ATOM 857 C CA . MET A 1 118 ? 9.909 -0.284 -14.463 1.00 92.38 118 MET A CA 1
ATOM 858 C C . MET A 1 118 ? 10.526 -0.960 -15.679 1.00 92.38 118 MET A C 1
ATOM 860 O O . MET A 1 118 ? 9.924 -1.033 -16.762 1.00 92.38 118 MET A O 1
ATOM 864 N N . SER A 1 119 ? 11.666 -1.595 -15.437 1.00 93.69 119 SER A N 1
ATOM 865 C CA . SER A 1 119 ? 12.334 -2.491 -16.356 1.00 93.69 119 SER A CA 1
ATOM 866 C C . SER A 1 119 ? 11.405 -3.634 -16.769 1.00 93.69 119 SER A C 1
ATOM 868 O O . SER A 1 119 ? 10.653 -4.210 -15.975 1.00 93.69 119 SER A O 1
ATOM 870 N N . LEU A 1 120 ? 11.463 -3.987 -18.055 1.00 93.25 120 LEU A N 1
ATOM 871 C CA . LEU A 1 120 ? 10.689 -5.085 -18.633 1.00 93.25 120 LEU A CA 1
ATOM 872 C C . LEU A 1 120 ? 10.714 -6.382 -17.791 1.00 93.25 120 LEU A C 1
ATOM 874 O O . LEU A 1 120 ? 9.644 -6.965 -17.598 1.00 93.25 120 LEU A O 1
ATOM 878 N N . PRO A 1 121 ? 11.874 -6.836 -17.260 1.00 91.25 121 PRO A N 1
ATOM 879 C CA . PRO A 1 121 ? 11.919 -8.043 -16.443 1.00 91.25 121 PRO A CA 1
ATOM 880 C C . PRO A 1 121 ? 11.245 -7.911 -15.068 1.00 91.25 121 PRO A C 1
ATOM 882 O O . PRO A 1 121 ? 10.858 -8.944 -14.522 1.00 91.25 121 PRO A O 1
ATOM 885 N N . CYS A 1 122 ? 11.093 -6.707 -14.512 1.00 94.38 122 CYS A N 1
ATOM 886 C CA . CYS A 1 122 ? 10.523 -6.488 -13.177 1.00 94.38 122 CYS A CA 1
ATOM 887 C C . CYS A 1 122 ? 9.029 -6.125 -13.196 1.00 94.38 122 CYS A C 1
ATOM 889 O O . CYS A 1 122 ? 8.317 -6.371 -12.226 1.00 94.38 122 CYS A O 1
ATOM 891 N N . ARG A 1 123 ? 8.496 -5.657 -14.333 1.00 93.88 123 ARG A N 1
ATOM 892 C CA . ARG A 1 123 ? 7.054 -5.400 -14.524 1.00 93.88 123 ARG A CA 1
ATOM 893 C C . ARG A 1 123 ? 6.100 -6.546 -14.143 1.00 93.88 123 ARG A C 1
ATOM 895 O O . ARG A 1 123 ? 5.035 -6.236 -13.609 1.00 93.88 123 ARG A O 1
ATOM 902 N N . PRO A 1 124 ? 6.344 -7.834 -14.471 1.00 93.06 124 PRO A N 1
ATOM 903 C CA . PRO A 1 124 ? 5.445 -8.905 -14.030 1.00 93.06 124 PRO A CA 1
ATOM 904 C C . PRO A 1 124 ? 5.457 -9.047 -12.505 1.00 93.06 124 PRO A C 1
ATOM 906 O O . PRO A 1 124 ? 4.393 -9.070 -11.900 1.00 93.06 124 PRO A O 1
ATOM 909 N N . MET A 1 125 ? 6.636 -8.994 -11.883 1.00 91.94 125 MET A N 1
ATOM 910 C CA . MET A 1 125 ? 6.751 -9.063 -10.429 1.00 91.94 125 MET A CA 1
ATOM 911 C C . MET A 1 125 ? 6.053 -7.902 -9.726 1.00 91.94 125 MET A C 1
ATOM 913 O O . MET A 1 125 ? 5.347 -8.116 -8.748 1.00 91.94 125 MET A O 1
ATOM 917 N N . LEU A 1 126 ? 6.194 -6.677 -10.242 1.00 93.12 126 LEU A N 1
ATOM 918 C CA . LEU A 1 126 ? 5.479 -5.531 -9.688 1.00 93.12 126 LEU A CA 1
ATOM 919 C C . LEU A 1 126 ? 3.962 -5.751 -9.724 1.00 93.12 126 LEU A C 1
ATOM 921 O O . LEU A 1 126 ? 3.263 -5.462 -8.755 1.00 93.12 126 LEU A O 1
ATOM 925 N N . ARG A 1 127 ? 3.442 -6.265 -10.844 1.00 93.50 127 ARG A N 1
ATOM 926 C CA . ARG A 1 127 ? 2.011 -6.564 -10.982 1.00 93.50 127 ARG A CA 1
ATOM 927 C C . ARG A 1 127 ? 1.561 -7.604 -9.961 1.00 93.50 127 ARG A C 1
ATOM 929 O O . ARG A 1 127 ? 0.535 -7.393 -9.316 1.00 93.50 127 ARG A O 1
ATOM 936 N N . ASP A 1 128 ? 2.352 -8.652 -9.764 1.00 93.69 128 ASP A N 1
ATOM 937 C CA . ASP A 1 128 ? 2.071 -9.690 -8.774 1.00 93.69 128 ASP A CA 1
ATOM 938 C C . ASP A 1 128 ? 2.116 -9.136 -7.343 1.00 93.69 128 ASP A C 1
ATOM 940 O O . ASP A 1 128 ? 1.199 -9.388 -6.559 1.00 93.69 128 AS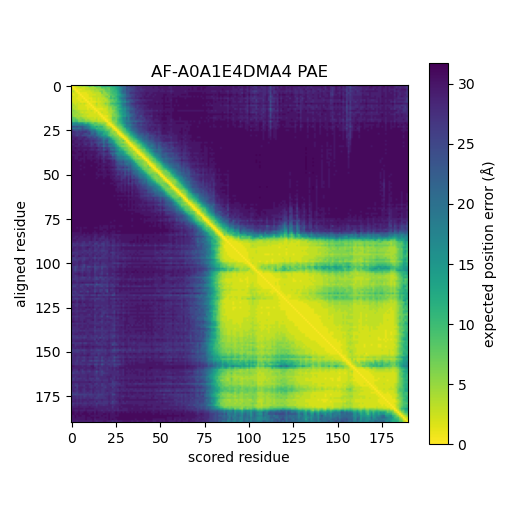P A O 1
ATOM 944 N N . LYS A 1 129 ? 3.120 -8.315 -7.002 1.00 91.56 129 LYS A N 1
ATOM 945 C CA . LYS A 1 129 ? 3.214 -7.656 -5.688 1.00 91.56 129 LYS A CA 1
ATOM 946 C C . LYS A 1 129 ? 2.022 -6.738 -5.433 1.00 91.56 129 LYS A C 1
ATOM 948 O O . LYS A 1 129 ? 1.378 -6.853 -4.394 1.00 91.56 129 LYS A O 1
ATOM 953 N N . LEU A 1 130 ? 1.649 -5.894 -6.396 1.00 92.06 130 LEU A N 1
ATOM 954 C CA . LEU A 1 130 ? 0.473 -5.023 -6.282 1.00 92.06 130 LEU A CA 1
ATOM 955 C C . LEU A 1 130 ? -0.834 -5.813 -6.118 1.00 92.06 130 LEU A C 1
ATOM 957 O O . LEU A 1 130 ? -1.716 -5.384 -5.367 1.00 92.06 130 LEU A O 1
ATOM 961 N N . ALA A 1 131 ? -0.971 -6.954 -6.798 1.00 93.94 131 ALA A N 1
ATOM 962 C CA . ALA A 1 131 ? -2.128 -7.832 -6.652 1.00 93.94 131 ALA A CA 1
ATOM 963 C C . ALA A 1 131 ? -2.193 -8.447 -5.246 1.00 93.94 131 ALA A C 1
ATOM 965 O O . ALA A 1 131 ? -3.229 -8.341 -4.588 1.00 93.94 131 ALA A O 1
ATOM 966 N N . ARG A 1 132 ? -1.076 -8.993 -4.747 1.00 92.00 132 ARG A N 1
ATOM 967 C CA . ARG A 1 132 ? -0.980 -9.545 -3.384 1.00 92.00 132 ARG A CA 1
ATOM 968 C C . ARG A 1 132 ? -1.239 -8.487 -2.319 1.00 92.00 132 ARG A C 1
ATOM 970 O O . ARG A 1 132 ? -2.021 -8.716 -1.405 1.00 92.00 132 ARG A O 1
ATOM 977 N N . MET A 1 133 ? -0.657 -7.298 -2.466 1.00 89.06 133 MET A N 1
ATOM 978 C CA . MET A 1 133 ? -0.919 -6.174 -1.564 1.00 89.06 133 MET A CA 1
ATOM 979 C C . MET A 1 133 ? -2.403 -5.802 -1.536 1.00 89.06 133 MET A C 1
ATOM 981 O O . MET A 1 133 ? -2.957 -5.539 -0.470 1.00 89.06 133 MET A O 1
ATOM 985 N N . LYS A 1 134 ? -3.066 -5.777 -2.700 1.00 89.94 134 LYS A N 1
ATOM 986 C CA . LYS A 1 134 ? -4.504 -5.505 -2.779 1.00 89.94 134 LYS A CA 1
ATOM 987 C C . LYS A 1 134 ? -5.307 -6.575 -2.042 1.00 89.94 134 LYS A C 1
ATOM 989 O O . LYS A 1 134 ? -6.228 -6.212 -1.321 1.00 89.94 134 LYS A O 1
ATOM 994 N N . GLU A 1 135 ? -4.985 -7.849 -2.226 1.00 92.31 135 GLU A N 1
ATOM 995 C CA . GLU A 1 135 ? -5.681 -8.955 -1.565 1.00 92.31 135 GLU A CA 1
ATOM 996 C C . GLU A 1 135 ? -5.482 -8.935 -0.047 1.00 92.31 135 GLU A C 1
ATOM 998 O O . GLU A 1 135 ? -6.468 -8.914 0.689 1.00 92.31 135 GLU A O 1
ATOM 1003 N N . ASN A 1 136 ? -4.238 -8.801 0.419 1.00 90.12 136 ASN A N 1
ATOM 1004 C CA . ASN A 1 136 ? -3.916 -8.670 1.842 1.00 90.12 136 ASN A CA 1
ATOM 1005 C C . ASN A 1 136 ? -4.666 -7.491 2.478 1.00 90.12 136 ASN A C 1
ATOM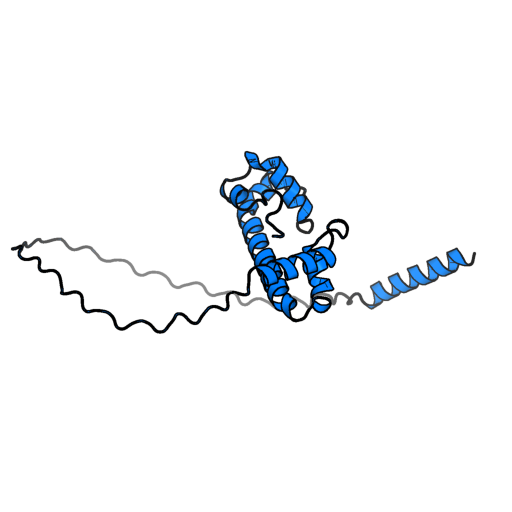 1007 O O . ASN A 1 136 ? -5.188 -7.603 3.584 1.00 90.12 136 ASN A O 1
ATOM 1011 N N . TRP A 1 137 ? -4.777 -6.369 1.759 1.00 89.44 137 TRP A N 1
ATOM 1012 C CA . TRP A 1 137 ? -5.543 -5.213 2.220 1.00 89.44 137 TRP A CA 1
ATOM 1013 C C . TRP A 1 137 ? -7.038 -5.510 2.368 1.00 89.44 137 TRP A C 1
ATOM 1015 O O . TRP A 1 137 ? -7.667 -5.047 3.317 1.00 89.44 137 TRP A O 1
ATOM 1025 N N . GLN A 1 138 ? -7.629 -6.280 1.451 1.00 91.44 138 GLN A N 1
ATOM 1026 C CA . GLN A 1 138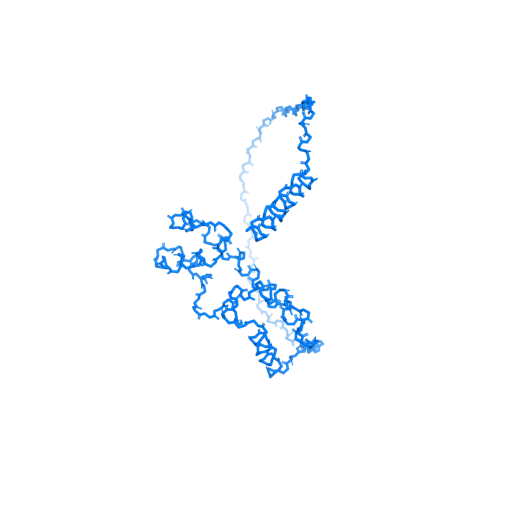 ? -9.030 -6.683 1.587 1.00 91.44 138 GLN A CA 1
ATOM 1027 C C . GLN A 1 138 ? -9.225 -7.638 2.762 1.00 91.44 138 GLN A C 1
ATOM 1029 O O . GLN A 1 138 ? -10.170 -7.464 3.526 1.00 91.44 138 GLN A O 1
ATOM 1034 N N . GLN A 1 139 ? -8.315 -8.596 2.942 1.00 92.81 139 GLN A N 1
ATOM 1035 C CA . GLN A 1 139 ? -8.361 -9.521 4.073 1.00 92.81 139 GLN A CA 1
ATOM 1036 C C . GLN A 1 139 ? -8.278 -8.775 5.407 1.00 92.81 139 GLN A C 1
ATOM 1038 O O . GLN A 1 139 ? -9.118 -8.998 6.275 1.00 92.81 139 GLN A O 1
ATOM 1043 N N . LEU A 1 140 ? -7.358 -7.814 5.531 1.00 91.44 140 LEU A N 1
ATOM 1044 C CA . LEU A 1 140 ? -7.280 -6.927 6.689 1.00 91.44 140 LEU A CA 1
ATOM 1045 C C . LEU A 1 140 ? -8.593 -6.163 6.912 1.00 91.44 140 LEU A C 1
ATOM 1047 O O . LEU A 1 140 ? -9.091 -6.117 8.032 1.00 91.44 140 LEU A O 1
ATOM 1051 N N . ARG A 1 141 ? -9.175 -5.563 5.863 1.00 90.81 141 ARG A N 1
ATOM 1052 C CA . ARG A 1 141 ? -10.423 -4.789 5.993 1.00 90.81 141 ARG A CA 1
ATOM 1053 C C . ARG A 1 141 ? -11.584 -5.630 6.502 1.00 90.81 141 ARG A C 1
ATOM 1055 O O . ARG A 1 141 ? -12.386 -5.110 7.270 1.00 90.81 141 ARG A O 1
ATOM 1062 N N . VAL A 1 142 ? -11.679 -6.878 6.053 1.00 93.69 142 VAL A N 1
ATOM 1063 C CA . VAL A 1 142 ? -12.715 -7.817 6.496 1.00 93.69 142 VAL A CA 1
ATOM 1064 C C . VAL A 1 142 ? -12.445 -8.251 7.936 1.00 93.69 142 VAL A C 1
ATOM 1066 O O . VAL A 1 142 ? -13.331 -8.135 8.776 1.00 93.69 142 VAL A O 1
ATOM 1069 N N . ALA A 1 143 ? -11.215 -8.669 8.239 1.00 94.31 143 ALA A N 1
ATOM 1070 C CA . ALA A 1 143 ? -10.822 -9.130 9.570 1.00 94.31 143 ALA A CA 1
ATOM 1071 C C . ALA A 1 143 ? -10.987 -8.051 10.652 1.00 94.31 143 ALA A C 1
ATOM 1073 O O . ALA A 1 143 ? -11.459 -8.329 11.748 1.00 94.31 143 ALA A O 1
ATOM 1074 N N . CYS A 1 144 ? -10.630 -6.809 10.331 1.00 94.25 144 CYS A N 1
ATOM 1075 C CA . CYS A 1 144 ? -10.669 -5.678 11.252 1.00 94.25 144 CYS A CA 1
ATOM 1076 C C . CYS A 1 144 ? -11.964 -4.862 11.156 1.00 94.25 144 CYS A C 1
ATOM 1078 O O . CYS A 1 144 ? -12.019 -3.745 11.671 1.00 94.25 144 CYS A O 1
ATOM 1080 N N . GLU A 1 145 ? -13.009 -5.341 10.470 1.00 93.62 145 GLU A N 1
ATOM 1081 C CA . GLU A 1 145 ? -14.207 -4.527 10.253 1.00 93.62 145 GLU A CA 1
ATOM 1082 C C . GLU A 1 145 ? -14.910 -4.164 11.569 1.00 93.62 145 GLU A C 1
ATOM 1084 O O . GLU A 1 145 ? -15.306 -3.007 11.750 1.00 93.62 145 GLU A O 1
ATOM 1089 N N . ALA A 1 146 ? -15.066 -5.138 12.468 1.00 94.94 146 ALA A N 1
ATOM 1090 C CA . ALA A 1 146 ? -15.691 -4.940 13.773 1.00 94.94 146 ALA A CA 1
ATOM 1091 C C . ALA A 1 146 ? -14.833 -4.028 14.662 1.00 94.94 146 ALA A C 1
ATOM 1093 O O . ALA A 1 146 ? -15.332 -3.028 15.179 1.00 94.94 146 ALA A O 1
ATOM 1094 N N . ASP A 1 147 ? -13.530 -4.307 14.733 1.00 94.62 147 ASP A N 1
ATOM 1095 C CA . ASP A 1 147 ? -12.560 -3.526 15.504 1.00 94.62 147 ASP A CA 1
ATOM 1096 C C . ASP A 1 147 ? -12.499 -2.071 15.028 1.00 94.62 147 ASP A C 1
ATOM 1098 O O . ASP A 1 147 ? -12.538 -1.138 15.827 1.00 94.62 147 ASP A O 1
ATOM 1102 N N . ARG A 1 148 ? -12.535 -1.842 13.709 1.00 93.81 148 ARG A N 1
ATOM 1103 C CA . ARG A 1 148 ? -12.629 -0.494 13.138 1.00 93.81 148 ARG A CA 1
ATOM 1104 C C . ARG A 1 148 ? -13.869 0.247 13.628 1.00 93.81 148 ARG A C 1
ATOM 1106 O O . ARG A 1 148 ? -13.784 1.437 13.906 1.00 93.81 148 ARG A O 1
ATOM 1113 N N . ARG A 1 149 ? -15.033 -0.409 13.687 1.00 93.56 149 ARG A N 1
ATOM 1114 C CA . ARG A 1 149 ? -16.287 0.238 14.119 1.00 93.56 149 ARG A CA 1
ATOM 1115 C C . ARG A 1 149 ? -16.261 0.592 15.607 1.00 93.56 149 ARG A C 1
ATOM 1117 O O . ARG A 1 149 ? -16.901 1.569 15.989 1.00 93.56 149 ARG A O 1
ATOM 1124 N N . GLN A 1 150 ? -15.546 -0.195 16.407 1.00 94.88 150 GLN A N 1
ATOM 1125 C CA . GLN A 1 150 ? -15.446 -0.024 17.852 1.00 94.88 150 GLN A CA 1
ATOM 1126 C C . GLN A 1 150 ? -14.386 1.011 18.248 1.00 94.88 150 GLN A C 1
ATOM 1128 O O . GLN A 1 150 ? -14.686 1.908 19.028 1.00 94.88 150 GLN A O 1
ATOM 1133 N N . PHE A 1 151 ? -13.180 0.912 17.682 1.00 93.88 151 PHE A N 1
ATOM 1134 C CA . PHE A 1 151 ? -12.021 1.716 18.083 1.00 93.88 151 PHE A CA 1
ATOM 1135 C C . PHE A 1 151 ? -11.705 2.860 17.107 1.00 93.88 151 PHE A C 1
ATOM 1137 O O . PHE A 1 151 ? -11.312 3.941 17.525 1.00 93.88 151 PHE A O 1
ATOM 1144 N N . CYS A 1 152 ? -11.932 2.665 15.802 1.00 94.06 152 CYS A N 1
ATOM 1145 C CA . CYS A 1 152 ? -11.484 3.579 14.737 1.00 94.06 152 CYS A CA 1
ATOM 1146 C C . CYS A 1 152 ? -12.638 4.207 13.938 1.00 94.06 152 CYS A C 1
ATOM 1148 O O . CYS A 1 152 ? -12.516 4.438 12.732 1.00 94.06 152 CYS A O 1
ATOM 1150 N N . ARG A 1 153 ? -13.782 4.476 14.582 1.00 92.50 153 ARG A N 1
ATOM 1151 C CA . ARG A 1 153 ? -15.006 4.952 13.906 1.00 92.50 153 ARG A CA 1
ATOM 1152 C C . ARG A 1 153 ? -14.829 6.304 13.209 1.00 92.50 153 ARG A C 1
ATOM 1154 O O . ARG A 1 153 ? -15.509 6.583 12.224 1.00 92.50 153 ARG A O 1
ATOM 1161 N N . GLU A 1 154 ? -13.940 7.134 13.739 1.00 88.25 154 GLU A N 1
ATOM 1162 C CA . GLU A 1 154 ? -13.654 8.486 13.250 1.00 88.25 154 GLU A CA 1
ATOM 1163 C C . GLU A 1 154 ? -12.752 8.484 12.009 1.00 88.25 154 GLU A C 1
ATOM 1165 O O . GLU A 1 154 ? -12.656 9.491 11.307 1.00 88.25 154 GLU A O 1
ATOM 1170 N N . VAL A 1 155 ? -12.123 7.346 11.696 1.00 89.62 155 VAL A N 1
ATOM 1171 C CA . VAL A 1 155 ? -11.223 7.234 10.554 1.00 89.62 155 VAL A CA 1
ATOM 1172 C C . VAL A 1 155 ? -12.024 7.097 9.252 1.00 89.62 155 VAL A C 1
ATOM 1174 O O . VAL A 1 155 ? -12.813 6.156 9.091 1.00 89.62 155 VAL A O 1
ATOM 1177 N N . PRO A 1 156 ? -11.810 7.986 8.265 1.00 83.88 156 PRO A N 1
ATOM 1178 C CA . PRO A 1 156 ? -12.497 7.903 6.986 1.00 83.88 156 PRO A CA 1
ATOM 1179 C C . PRO A 1 156 ? -12.080 6.652 6.205 1.00 83.88 156 PRO A C 1
ATOM 1181 O O . PRO A 1 156 ? -10.913 6.274 6.149 1.00 83.88 156 PRO A O 1
ATOM 1184 N N . SER A 1 157 ? -13.037 6.035 5.505 1.00 75.00 157 SER A N 1
ATOM 1185 C CA . SER A 1 157 ? -12.802 4.801 4.729 1.00 75.00 157 SER A CA 1
ATOM 1186 C C . SER A 1 157 ? -11.821 4.960 3.556 1.00 75.00 157 SER A C 1
ATOM 1188 O O . SER A 1 157 ? -11.377 3.948 3.001 1.00 75.00 157 SER A O 1
ATOM 1190 N N . SER A 1 158 ? -11.511 6.203 3.173 1.00 72.88 158 SER A N 1
ATOM 1191 C CA . SER A 1 158 ? -10.511 6.578 2.169 1.00 72.88 158 SER A CA 1
ATOM 1192 C C . SER A 1 158 ? -9.084 6.672 2.730 1.00 72.88 158 SER A C 1
ATOM 1194 O O . SER A 1 158 ? -8.136 6.602 1.954 1.00 72.88 158 SER A O 1
ATOM 1196 N N . GLY A 1 159 ? -8.912 6.799 4.050 1.00 70.88 159 GLY A N 1
ATOM 1197 C CA . GLY A 1 159 ? -7.614 6.947 4.711 1.00 70.88 159 GLY A CA 1
ATOM 1198 C C . GLY A 1 159 ? -7.059 5.611 5.194 1.00 70.88 159 GLY A C 1
ATOM 1199 O O . GLY A 1 159 ? -7.104 5.327 6.387 1.00 70.88 159 GLY A O 1
ATOM 1200 N N . GLY A 1 160 ? -6.550 4.783 4.275 1.00 82.19 160 GLY A N 1
ATOM 1201 C CA . GLY A 1 160 ? -6.010 3.459 4.617 1.00 82.19 160 GLY A CA 1
ATOM 1202 C C . GLY A 1 160 ? -4.899 3.505 5.673 1.00 82.19 160 GLY A C 1
ATOM 1203 O O . GLY A 1 160 ? -4.938 2.732 6.625 1.00 82.19 160 GLY A O 1
ATOM 1204 N N . GLU A 1 161 ? -3.979 4.462 5.553 1.00 83.44 161 GLU A N 1
ATOM 1205 C CA . GLU A 1 161 ? -2.874 4.656 6.503 1.00 83.44 161 GLU A CA 1
ATOM 1206 C C . GLU A 1 161 ? -3.367 5.012 7.914 1.00 83.44 161 GLU A C 1
ATOM 1208 O O . GLU A 1 161 ? -2.969 4.392 8.892 1.00 83.44 161 GLU A O 1
ATOM 1213 N N . LEU A 1 162 ? -4.311 5.951 8.030 1.00 87.62 162 LEU A N 1
ATOM 1214 C CA . LEU A 1 162 ? -4.878 6.348 9.326 1.00 87.62 162 LEU A CA 1
ATOM 1215 C C . LEU A 1 162 ? -5.628 5.194 10.002 1.00 87.62 162 LEU A C 1
ATOM 1217 O O . LEU A 1 162 ? -5.633 5.085 11.226 1.00 87.62 162 LEU A O 1
ATOM 1221 N N . LEU A 1 163 ? -6.259 4.322 9.207 1.00 89.56 163 LEU A N 1
ATOM 1222 C CA . LEU A 1 163 ? -6.938 3.141 9.732 1.00 89.56 163 LEU A CA 1
ATOM 1223 C C . LEU A 1 163 ? -5.926 2.152 10.303 1.00 89.56 163 LEU A C 1
ATOM 1225 O O . LEU A 1 163 ? -6.150 1.630 11.390 1.00 89.56 163 LEU A O 1
ATOM 1229 N N . LEU A 1 164 ? -4.826 1.917 9.585 1.00 89.25 164 LEU A N 1
ATOM 1230 C CA . LEU A 1 164 ? -3.729 1.091 10.079 1.00 89.25 164 LEU A CA 1
ATOM 1231 C C . LEU A 1 164 ? -3.162 1.652 11.374 1.00 89.25 164 LEU A C 1
ATOM 1233 O O . LEU A 1 164 ? -3.123 0.932 12.363 1.00 89.25 164 LEU A O 1
ATOM 1237 N N . GLN A 1 165 ? -2.823 2.938 11.390 1.00 89.75 165 GLN A N 1
ATOM 1238 C CA . GLN A 1 165 ? -2.235 3.587 12.554 1.00 89.75 165 GLN A CA 1
ATOM 1239 C C . GLN A 1 165 ? -3.146 3.507 13.789 1.00 89.75 165 GLN A C 1
ATOM 1241 O O . GLN A 1 165 ? -2.669 3.255 14.894 1.00 89.75 165 GLN A O 1
ATOM 1246 N N . CYS A 1 166 ? -4.459 3.666 13.601 1.00 93.19 166 CYS A N 1
ATOM 1247 C CA . CYS A 1 166 ? -5.439 3.502 14.672 1.00 93.19 166 CYS A CA 1
ATOM 1248 C C . CYS A 1 166 ? -5.555 2.042 15.148 1.00 93.19 166 CYS A C 1
ATOM 1250 O O . CYS A 1 166 ? -5.541 1.768 16.346 1.00 93.19 166 CYS A O 1
ATOM 1252 N N . LEU A 1 167 ? -5.635 1.073 14.232 1.00 92.62 167 LEU A N 1
ATOM 1253 C C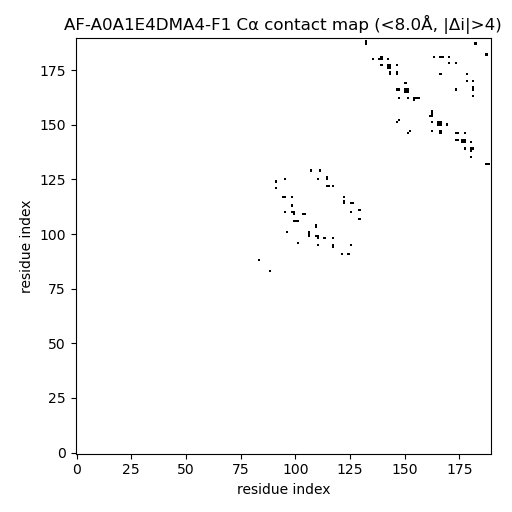A . LEU A 1 167 ? -5.696 -0.340 14.617 1.00 92.62 167 LEU A CA 1
ATOM 1254 C C . LEU A 1 167 ? -4.400 -0.797 15.305 1.00 92.62 167 LEU A C 1
ATOM 1256 O O . LEU A 1 167 ? -4.452 -1.596 16.233 1.00 92.62 167 LEU A O 1
ATOM 1260 N N . GLU A 1 168 ? -3.248 -0.264 14.896 1.00 90.94 168 GLU A N 1
ATOM 1261 C CA . GLU A 1 168 ? -1.957 -0.509 15.540 1.00 90.94 168 GLU A CA 1
ATOM 1262 C C . GLU A 1 168 ? -1.886 0.086 16.951 1.00 90.94 168 GLU A C 1
ATOM 1264 O O . GLU A 1 168 ? -1.381 -0.580 17.858 1.00 90.94 168 GLU A O 1
ATOM 1269 N N . SER A 1 169 ? -2.416 1.295 17.184 1.00 91.56 169 SER A N 1
ATOM 1270 C CA . SER A 1 169 ? -2.475 1.860 18.541 1.00 91.56 169 SER A CA 1
ATOM 1271 C C . SER A 1 169 ? -3.380 1.052 19.471 1.00 91.56 169 SER A C 1
ATOM 1273 O O . SER A 1 169 ? -3.129 1.006 20.672 1.00 91.56 169 SER A O 1
ATOM 1275 N N . HIS A 1 170 ? -4.375 0.363 18.907 1.00 93.44 170 HIS A N 1
ATOM 1276 C CA . HIS A 1 170 ? -5.276 -0.546 19.613 1.00 93.44 170 HIS A CA 1
ATOM 1277 C C . HIS A 1 170 ? -4.907 -2.026 19.440 1.00 93.44 170 HIS A C 1
ATOM 1279 O O . HIS A 1 170 ? -5.726 -2.896 19.718 1.00 93.44 170 HIS A O 1
ATOM 1285 N N . ALA A 1 171 ? -3.679 -2.363 19.025 1.00 89.81 171 ALA A N 1
ATOM 1286 C CA . ALA A 1 171 ? -3.316 -3.741 18.668 1.00 89.81 171 ALA A CA 1
ATOM 1287 C C . ALA A 1 171 ? -3.494 -4.772 19.805 1.00 89.81 171 ALA A C 1
ATOM 1289 O O . ALA A 1 171 ? -3.581 -5.964 19.533 1.00 89.81 171 ALA A O 1
ATOM 1290 N N . GLN A 1 172 ? -3.538 -4.331 21.067 1.00 90.69 172 GLN A N 1
ATOM 1291 C CA . GLN A 1 172 ? -3.804 -5.187 22.234 1.00 90.69 172 GLN A CA 1
ATOM 1292 C C . GLN A 1 172 ? -5.300 -5.344 22.555 1.00 90.69 172 GLN A C 1
ATOM 1294 O O . GLN A 1 172 ? -5.666 -6.201 23.353 1.00 90.69 172 GLN A O 1
ATOM 1299 N N . GLU A 1 173 ? -6.148 -4.500 21.973 1.00 93.50 173 GLU A N 1
ATOM 1300 C CA . GLU A 1 173 ? -7.589 -4.428 22.228 1.00 93.50 173 GLU A CA 1
ATOM 1301 C C . GLU A 1 173 ? -8.418 -4.947 21.044 1.00 93.50 173 GLU A C 1
ATOM 1303 O O . GLU A 1 173 ? -9.583 -5.305 21.221 1.00 93.50 173 GLU A O 1
ATOM 1308 N N . VAL A 1 174 ? -7.831 -4.995 19.843 1.00 94.81 174 VAL A N 1
ATOM 1309 C CA . VAL A 1 174 ? -8.460 -5.589 18.657 1.00 94.81 174 VAL A CA 1
ATOM 1310 C C . VAL A 1 174 ? -8.582 -7.108 18.775 1.00 94.81 174 VAL A C 1
ATOM 1312 O O . VAL A 1 174 ? -7.841 -7.767 19.503 1.00 94.81 174 VAL A O 1
ATOM 1315 N N . SER A 1 175 ? -9.496 -7.681 17.996 1.00 95.25 175 SER A N 1
ATOM 1316 C CA . SER A 1 175 ? -9.656 -9.129 17.890 1.00 95.25 175 SER A CA 1
ATOM 1317 C C . SER A 1 175 ? -8.377 -9.851 17.434 1.00 95.25 175 SER A C 1
ATOM 1319 O O . SER A 1 175 ? -7.592 -9.334 16.633 1.00 95.25 175 SER A O 1
ATOM 1321 N N . ASP A 1 176 ? -8.221 -11.114 17.848 1.00 94.31 176 ASP A N 1
ATOM 1322 C CA . ASP A 1 176 ? -7.124 -11.987 17.395 1.00 94.31 176 ASP A CA 1
ATOM 1323 C C . ASP A 1 176 ? -7.071 -12.115 15.869 1.00 94.31 176 ASP A C 1
ATOM 1325 O O . ASP A 1 176 ? -6.001 -12.293 15.280 1.00 94.31 176 ASP A O 1
ATOM 1329 N N . GLN A 1 177 ? -8.236 -12.054 15.217 1.00 93.50 177 GLN A N 1
ATOM 1330 C CA . GLN A 1 177 ? -8.331 -12.113 13.766 1.00 93.50 177 GLN A CA 1
ATOM 1331 C C . GLN A 1 177 ? -7.722 -10.854 13.152 1.00 93.50 177 GLN A C 1
ATOM 1333 O O . GLN A 1 177 ? -6.829 -10.973 12.321 1.00 93.50 177 GLN A O 1
ATOM 1338 N N . CYS A 1 178 ? -8.130 -9.662 13.590 1.00 94.19 178 CYS A N 1
ATOM 1339 C CA . CYS A 1 178 ? -7.546 -8.416 13.106 1.00 94.19 178 CYS A CA 1
ATOM 1340 C C . CYS A 1 178 ? -6.039 -8.340 13.388 1.00 94.19 178 CYS A C 1
ATOM 1342 O O . CYS A 1 178 ? -5.254 -8.047 12.484 1.00 94.19 178 CYS A O 1
ATOM 1344 N N . PHE A 1 179 ? -5.617 -8.702 14.603 1.00 92.06 179 PHE A N 1
ATOM 1345 C CA . PHE A 1 179 ? -4.215 -8.670 15.018 1.00 92.06 179 PHE A CA 1
ATOM 1346 C C . PHE A 1 179 ? -3.291 -9.506 14.119 1.00 92.06 179 PHE A C 1
ATOM 1348 O O . PHE A 1 179 ? -2.157 -9.111 13.844 1.00 92.06 179 PHE A O 1
ATOM 1355 N N . GLN A 1 180 ? -3.770 -10.645 13.609 1.00 91.19 180 GLN A N 1
ATOM 1356 C CA . GLN A 1 180 ? -2.999 -11.491 12.691 1.00 91.19 180 GLN A CA 1
ATOM 1357 C C . GLN A 1 180 ? -2.714 -10.826 11.340 1.00 91.19 180 GLN A C 1
ATOM 1359 O O . GLN A 1 180 ? -1.678 -11.110 10.731 1.00 91.19 180 GLN A O 1
ATOM 1364 N N . PHE A 1 181 ? -3.613 -9.955 10.879 1.00 90.25 181 PHE A N 1
ATOM 1365 C CA . PHE A 1 181 ? -3.477 -9.252 9.606 1.00 90.25 181 PHE A CA 1
ATOM 1366 C C . PHE A 1 181 ? -2.791 -7.893 9.741 1.00 90.25 181 PHE A C 1
ATOM 1368 O O . PHE A 1 181 ? -2.343 -7.356 8.725 1.00 90.25 181 PHE A O 1
ATOM 1375 N N . LEU A 1 182 ? -2.667 -7.346 10.958 1.00 88.56 182 LEU A N 1
ATOM 1376 C CA . LEU A 1 182 ? -1.970 -6.080 11.156 1.00 88.56 182 LEU A CA 1
ATOM 1377 C C . LEU A 1 182 ? -0.512 -6.176 10.675 1.00 88.56 182 LEU A C 1
ATOM 1379 O O . LEU A 1 182 ? 0.194 -7.156 10.959 1.00 88.56 182 LEU A O 1
ATOM 1383 N N . PRO A 1 183 ? -0.031 -5.162 9.938 1.00 79.50 183 PRO A N 1
ATOM 1384 C CA . PRO A 1 183 ? 1.347 -5.123 9.502 1.00 79.50 183 PRO A CA 1
ATOM 1385 C C . PRO A 1 183 ? 2.259 -4.986 10.717 1.00 79.50 183 PRO A C 1
ATOM 1387 O O . PRO A 1 183 ? 2.386 -3.933 11.320 1.00 79.50 183 PRO A O 1
ATOM 1390 N N . LYS A 1 184 ? 2.989 -6.047 11.050 1.00 70.94 184 LYS A N 1
ATOM 1391 C CA . LYS A 1 184 ? 4.183 -5.898 11.888 1.00 70.94 184 LYS A CA 1
ATOM 1392 C C . LYS A 1 184 ? 5.161 -5.069 11.058 1.00 70.94 184 LYS A C 1
ATOM 1394 O O . LYS A 1 184 ? 5.475 -5.522 9.955 1.00 70.94 184 LYS A O 1
ATOM 1399 N N . ARG A 1 185 ? 5.532 -3.863 11.522 1.00 55.72 185 ARG A N 1
ATOM 1400 C CA . ARG A 1 185 ? 6.405 -2.886 10.829 1.00 55.72 185 ARG A CA 1
ATOM 1401 C C . ARG A 1 185 ? 7.240 -3.540 9.713 1.00 55.72 185 ARG A C 1
ATOM 1403 O O . ARG A 1 185 ? 8.134 -4.330 10.003 1.00 55.72 185 ARG A O 1
ATOM 1410 N N . GLY A 1 186 ? 6.888 -3.258 8.452 1.00 53.06 186 GLY A N 1
ATOM 1411 C CA . GLY A 1 186 ? 7.620 -3.719 7.260 1.00 53.06 186 GLY A CA 1
ATOM 1412 C C . GLY A 1 186 ? 6.976 -4.816 6.393 1.00 53.06 186 GLY A C 1
ATOM 1413 O O . GLY A 1 186 ? 7.591 -5.223 5.410 1.00 53.06 186 GLY A O 1
ATOM 1414 N N . ARG A 1 187 ? 5.763 -5.309 6.699 1.00 54.25 187 ARG A N 1
ATOM 1415 C CA . ARG A 1 187 ? 5.177 -6.472 5.984 1.00 54.25 187 ARG A CA 1
ATOM 1416 C C . ARG A 1 187 ? 4.248 -6.161 4.797 1.00 54.25 187 ARG A C 1
ATOM 1418 O O . ARG A 1 187 ? 3.971 -7.053 4.007 1.00 54.25 187 ARG A O 1
ATOM 1425 N N . LEU A 1 188 ? 3.761 -4.930 4.629 1.00 52.44 188 LEU A N 1
ATOM 1426 C CA . LEU A 1 188 ? 2.888 -4.602 3.483 1.00 52.44 188 LEU A CA 1
ATOM 1427 C C . LEU A 1 188 ? 3.657 -4.344 2.183 1.00 52.44 188 LEU A C 1
ATOM 1429 O O . LEU A 1 188 ? 3.045 -4.125 1.145 1.00 52.44 188 LEU A O 1
ATOM 1433 N N . LEU A 1 189 ? 4.986 -4.352 2.249 1.00 51.50 189 LEU A N 1
ATOM 1434 C CA . LEU A 1 189 ? 5.854 -3.753 1.245 1.00 51.50 189 LEU A CA 1
ATOM 1435 C C . LEU A 1 189 ? 7.172 -4.527 1.025 1.00 51.50 189 LEU A C 1
ATOM 1437 O O . LEU A 1 189 ? 8.051 -4.005 0.341 1.00 51.50 189 LEU A O 1
ATOM 1441 N N . ASN A 1 190 ? 7.284 -5.750 1.561 1.00 42.44 190 ASN A N 1
ATOM 1442 C CA . ASN A 1 190 ? 8.332 -6.723 1.224 1.00 42.44 190 ASN A CA 1
ATOM 1443 C C . ASN A 1 190 ? 7.744 -7.842 0.364 1.00 42.44 190 ASN A C 1
ATOM 1445 O O . ASN A 1 190 ? 6.848 -8.552 0.874 1.00 42.44 190 ASN A O 1
#

Radius of gyration: 32.4 Å; Cα contacts (8 Å, |Δi|>4): 66; chains: 1; bounding box: 70×107×41 Å

Secondary structure (DSSP, 8-state):
-HHHHHHHHHHHHHHHHHHHHS---PPPP--PPPPPPPPPPPP----------------------PPP------PPP--------HHHHHHHHHHHHHHS-GGGS-HHHHHHHHTTTS-TTTHHHHHHHHHHHHHHHHHHHHHTHHHHHHH-TTS-TT-HHHHHHHHHHTTTTS-HHHHHHS--TT-S--

Solvent-accessible surface area (backbone atoms only — not comparable to full-atom values): 12444 Å² total; per-residue (Å²): 109,70,68,59,51,52,52,50,52,52,52,50,51,51,51,50,48,50,64,70,67,47,75,78,80,73,72,83,77,78,87,74,84,78,85,77,84,81,80,85,84,85,87,83,87,90,84,80,92,79,82,90,82,89,82,91,85,84,87,80,92,86,80,92,74,85,78,81,85,71,84,74,77,77,73,74,76,73,72,75,73,78,72,68,57,69,69,56,56,56,51,37,51,54,49,51,43,73,75,35,45,78,89,79,54,61,47,67,63,43,45,63,75,45,46,81,78,47,55,79,87,36,39,64,57,52,53,51,51,54,49,51,42,53,49,54,50,50,52,33,52,62,49,28,44,66,44,34,63,74,78,39,62,86,50,56,94,84,41,62,65,60,45,48,56,46,49,59,78,35,49,89,76,42,50,76,63,23,50,70,55,52,69,63,92,72,57,81,82,108

Mean predicted aligned error: 20.15 Å

Sequence (190 aa):
MLVTLLSCLVLGGVWGLVLLVLPQSEAPPDALPVPVPTPPAPTAPPLPDRTMMDDSSRPGIANLQPAPVAPQPSAPPVAEAARMPIGREVKCDLEMDALCPEEEGDRRACLQRKAAQMSLPCRPMLRDKLARMKENWQQLRVACEADRRQFCREVPSSGGELLLQCLESHAQEVSDQCFQFLPKRGRLLN

pLDDT: mean 73.98, std 19.98, range [35.62, 95.25]